Protein AF-A0A135I4X7-F1 (afdb_monomer_lite)

Radius of gyration: 20.82 Å; chains: 1; bounding box: 42×35×77 Å

Foldseek 3Di:
DPVVVVVCVVCVVVVVVVVVLVPPPQDDDLVPDDPVLLVLLVVQPPFFDDLVCLQVADQPDDFQFWKDKDFPPDPDDDQWIWTFHDDDGQKTFTFIAGPVRDTPDPGSQWMQGSLFIWGDDPNDTDGDQQRPCQSPAAWDWTDDPNDIWIKHWDDHNQWIWIWTADPPDRWTKIKTWIGTSNSHTAWIWIDTPNHTDTIIGMDGVVVPDD

Structure (mmCIF, N/CA/C/O backbone):
data_AF-A0A135I4X7-F1
#
_entry.id   AF-A0A135I4X7-F1
#
loop_
_atom_site.group_PDB
_atom_site.id
_atom_site.type_symbol
_atom_site.label_atom_id
_atom_site.label_alt_id
_atom_site.label_comp_id
_atom_site.label_asym_id
_atom_site.label_entity_id
_atom_site.label_seq_id
_atom_site.pdbx_PDB_ins_code
_atom_site.Cartn_x
_atom_site.Cartn_y
_atom_site.Cartn_z
_atom_site.occupancy
_atom_site.B_iso_or_equiv
_atom_site.auth_seq_id
_atom_site.auth_comp_id
_atom_site.auth_asym_id
_atom_site.auth_atom_id
_atom_site.pdbx_PDB_model_num
ATOM 1 N N . MET A 1 1 ? 0.364 1.632 54.505 1.00 51.16 1 MET A N 1
ATOM 2 C CA . MET A 1 1 ? -0.578 1.142 53.466 1.00 51.16 1 MET A CA 1
ATOM 3 C C . MET A 1 1 ? -1.840 2.011 53.340 1.00 51.16 1 MET A C 1
ATOM 5 O O . MET A 1 1 ? -2.602 1.823 52.406 1.00 51.16 1 MET A O 1
ATOM 9 N N . THR A 1 2 ? -2.054 2.974 54.243 1.00 62.69 2 THR A N 1
ATOM 10 C CA . THR A 1 2 ? -3.306 3.738 54.396 1.00 62.69 2 THR A CA 1
ATOM 11 C C . THR A 1 2 ? -3.343 5.047 53.594 1.00 62.69 2 THR A C 1
ATOM 13 O O . THR A 1 2 ? -4.404 5.455 53.138 1.00 62.69 2 THR A O 1
ATOM 16 N N . GLU A 1 3 ? -2.190 5.681 53.357 1.00 59.75 3 GLU A N 1
ATOM 17 C CA . GLU A 1 3 ? -2.112 6.974 52.653 1.00 59.75 3 GLU A CA 1
ATOM 18 C C . GLU A 1 3 ? -2.342 6.856 51.143 1.00 59.75 3 GLU A C 1
ATOM 20 O O . GLU A 1 3 ? -3.050 7.673 50.564 1.00 59.75 3 GLU A O 1
ATOM 25 N N . MET A 1 4 ? -1.818 5.807 50.500 1.00 55.00 4 MET A N 1
ATOM 26 C CA . MET A 1 4 ? -1.994 5.603 49.056 1.00 55.00 4 MET A CA 1
ATOM 27 C C . MET A 1 4 ? -3.468 5.367 48.693 1.00 55.00 4 MET A C 1
ATOM 29 O O . MET A 1 4 ? -3.952 5.888 47.692 1.00 55.00 4 MET A O 1
ATOM 33 N N . LEU A 1 5 ? -4.203 4.650 49.550 1.00 64.88 5 LEU A N 1
ATOM 34 C CA . LEU A 1 5 ? -5.636 4.416 49.372 1.00 64.88 5 LEU A CA 1
ATOM 35 C C . LEU A 1 5 ? -6.444 5.717 49.508 1.00 64.88 5 LEU A C 1
ATOM 37 O O . LEU A 1 5 ? -7.348 5.962 48.713 1.00 64.88 5 LEU A O 1
ATOM 41 N N . ALA A 1 6 ? -6.080 6.570 50.471 1.00 73.56 6 ALA A N 1
ATOM 42 C CA . ALA A 1 6 ? -6.716 7.869 50.681 1.00 73.56 6 ALA A CA 1
ATOM 43 C C . ALA A 1 6 ? -6.446 8.837 49.516 1.00 73.56 6 ALA A C 1
ATOM 45 O O . ALA A 1 6 ? -7.351 9.538 49.070 1.00 73.56 6 ALA A O 1
ATOM 46 N N . VAL A 1 7 ? -5.228 8.833 48.962 1.00 69.88 7 VAL A N 1
ATOM 47 C CA . VAL A 1 7 ? -4.882 9.624 47.769 1.00 69.88 7 VAL A CA 1
ATOM 48 C C . VAL A 1 7 ? -5.670 9.152 46.543 1.00 69.88 7 VAL A C 1
ATOM 50 O O . VAL A 1 7 ? -6.180 9.990 45.798 1.00 69.88 7 VAL A O 1
ATOM 53 N N . MET A 1 8 ? -5.823 7.838 46.349 1.00 64.06 8 MET A N 1
ATOM 54 C CA . MET A 1 8 ? -6.627 7.280 45.252 1.00 64.06 8 MET A CA 1
ATOM 55 C C . MET A 1 8 ? -8.117 7.604 45.400 1.00 64.06 8 MET A C 1
ATOM 57 O O . MET A 1 8 ? -8.763 7.957 44.419 1.00 64.06 8 MET A O 1
ATOM 61 N N . GLN A 1 9 ? -8.665 7.535 46.616 1.00 72.69 9 GLN A N 1
ATOM 62 C CA . GLN A 1 9 ? -10.065 7.880 46.879 1.00 72.69 9 GLN A CA 1
ATOM 63 C C . GLN A 1 9 ? -10.338 9.379 46.700 1.00 72.69 9 GLN A C 1
ATOM 65 O O . GLN A 1 9 ? -11.328 9.740 46.070 1.00 72.69 9 GLN A O 1
ATOM 70 N N . ASN A 1 10 ? -9.435 10.246 47.165 1.00 78.69 10 ASN A N 1
ATOM 71 C CA . ASN A 1 10 ? -9.580 11.703 47.051 1.00 78.69 10 ASN A CA 1
ATOM 72 C C . ASN A 1 10 ? -9.404 12.232 45.622 1.00 78.69 10 ASN A C 1
ATOM 74 O O . ASN A 1 10 ? -9.794 13.359 45.336 1.00 78.69 10 ASN A O 1
ATOM 78 N N . ASN A 1 11 ? -8.807 11.443 44.728 1.00 72.62 11 ASN A N 1
ATOM 79 C CA . ASN A 1 11 ? -8.651 11.792 43.315 1.00 72.62 11 ASN A CA 1
ATOM 80 C C . ASN A 1 11 ? -9.494 10.897 42.403 1.00 72.62 11 ASN A C 1
ATOM 82 O O . ASN A 1 11 ? -9.266 10.888 41.196 1.00 72.62 11 ASN A O 1
ATOM 86 N N . LYS A 1 12 ? -10.459 10.152 42.956 1.00 68.31 12 LYS A N 1
ATOM 87 C CA . LYS A 1 12 ? -11.260 9.185 42.205 1.00 68.31 12 LYS A CA 1
ATOM 88 C C . LYS A 1 12 ? -11.979 9.821 41.016 1.00 68.31 12 LYS A C 1
ATOM 90 O O . LYS A 1 12 ? -11.894 9.274 39.934 1.00 68.31 12 LYS A O 1
ATOM 95 N N . GLU A 1 13 ? -12.568 11.005 41.170 1.00 65.81 13 GLU A N 1
ATOM 96 C CA . GLU A 1 13 ? -13.217 11.714 40.053 1.00 65.81 13 GLU A CA 1
ATOM 97 C C . GLU A 1 13 ? -12.230 12.102 38.942 1.00 65.81 13 GLU A C 1
ATOM 99 O O . GLU A 1 13 ? -12.529 11.904 37.773 1.00 65.81 13 GLU A O 1
ATOM 104 N N . LYS A 1 14 ? -11.012 12.548 39.280 1.00 62.75 14 LYS A N 1
ATOM 105 C CA . LYS A 1 14 ? -9.956 12.835 38.286 1.00 62.75 14 LYS A CA 1
ATOM 106 C C . LYS A 1 14 ? -9.418 11.564 37.620 1.00 62.75 14 LYS A C 1
ATOM 108 O O . LYS A 1 14 ? -9.028 11.584 36.457 1.00 62.75 14 LYS A O 1
ATOM 113 N N . LEU A 1 15 ? -9.364 10.458 38.363 1.00 59.03 15 LEU A N 1
ATOM 114 C CA . LEU A 1 15 ? -8.988 9.142 37.842 1.00 59.03 15 LEU A CA 1
ATOM 115 C C . LEU A 1 15 ? -10.086 8.566 36.940 1.00 59.03 15 LEU A C 1
ATOM 117 O O . LEU A 1 15 ? -9.766 7.974 35.914 1.00 59.03 15 LEU A O 1
ATOM 121 N N . ASP A 1 16 ? -11.351 8.787 37.286 1.00 57.12 16 ASP A N 1
ATOM 122 C CA . ASP A 1 16 ? -12.519 8.390 36.504 1.00 57.12 16 ASP A CA 1
ATOM 123 C C . ASP A 1 16 ? -12.638 9.262 35.238 1.00 57.12 16 ASP A C 1
ATOM 125 O O . ASP A 1 16 ? -12.888 8.730 34.160 1.00 57.12 16 ASP A O 1
ATOM 129 N N . GLU A 1 17 ? -12.333 10.564 35.302 1.00 54.50 17 GLU A N 1
ATOM 130 C CA . GLU A 1 17 ? -12.166 11.434 34.124 1.00 54.50 17 GLU A CA 1
ATOM 131 C C . GLU A 1 17 ? -11.025 10.947 33.211 1.00 54.50 17 GLU A C 1
ATOM 133 O O . GLU A 1 17 ? -11.193 10.867 31.992 1.00 54.50 17 GLU A O 1
ATOM 138 N N . CYS A 1 18 ? -9.891 10.521 33.780 1.00 51.97 18 CYS A N 1
ATOM 139 C CA . CYS A 1 18 ? -8.821 9.854 33.028 1.00 51.97 18 CYS A CA 1
ATOM 140 C C . CYS A 1 18 ? -9.260 8.504 32.429 1.00 51.97 18 CYS A C 1
ATOM 142 O O . CYS A 1 18 ? -8.822 8.150 31.335 1.00 51.97 18 CYS A O 1
ATOM 144 N N . ALA A 1 19 ? -10.123 7.745 33.111 1.00 43.47 19 ALA A N 1
ATOM 145 C CA . ALA A 1 19 ? -10.643 6.467 32.625 1.00 43.47 19 ALA A CA 1
ATOM 146 C C . ALA A 1 19 ? -11.672 6.648 31.494 1.00 43.47 19 ALA A C 1
ATOM 148 O O . ALA A 1 19 ? -11.695 5.849 30.557 1.00 43.47 19 ALA A O 1
ATOM 149 N N . VAL A 1 20 ? -12.463 7.727 31.523 1.00 45.12 20 VAL A N 1
ATOM 150 C CA . VAL A 1 20 ? -13.374 8.130 30.435 1.00 45.12 20 VAL A CA 1
ATOM 151 C C . VAL A 1 20 ? -12.592 8.589 29.198 1.00 45.12 20 VAL A C 1
ATOM 153 O O . VAL A 1 20 ? -12.991 8.278 28.078 1.00 45.12 20 VAL A O 1
ATOM 156 N N . LEU A 1 21 ? -11.422 9.213 29.377 1.00 42.12 21 LEU A N 1
ATOM 157 C CA . LEU A 1 21 ? -10.461 9.464 28.291 1.00 42.12 21 LEU A CA 1
ATOM 158 C C . LEU A 1 21 ? -9.770 8.179 27.779 1.00 42.12 21 LEU A C 1
ATOM 160 O O . LEU A 1 21 ? -9.152 8.192 26.716 1.00 42.12 21 LEU A O 1
ATOM 164 N N . GLY A 1 22 ? -9.869 7.072 28.523 1.00 39.81 22 GLY A N 1
ATOM 165 C CA . GLY A 1 22 ? -9.220 5.790 28.241 1.00 39.81 22 GLY A CA 1
ATOM 166 C C . GLY A 1 22 ? -10.052 4.798 27.423 1.00 39.81 22 GLY A C 1
ATOM 167 O O . GLY A 1 22 ? -9.518 3.771 26.995 1.00 39.81 22 GLY A O 1
ATOM 168 N N . ALA A 1 23 ? -11.334 5.076 27.164 1.00 44.62 23 ALA A N 1
ATOM 169 C CA . ALA A 1 23 ? -12.126 4.271 26.240 1.00 44.62 23 ALA A CA 1
ATOM 170 C C . ALA A 1 23 ? -11.696 4.589 24.804 1.00 44.62 23 ALA A C 1
ATOM 172 O O . ALA A 1 23 ? -12.287 5.412 24.110 1.00 44.62 23 ALA A O 1
ATOM 173 N N . VAL A 1 24 ? -10.622 3.932 24.371 1.00 56.38 24 VAL A N 1
ATOM 174 C CA . VAL A 1 24 ? -10.176 3.910 22.981 1.00 56.38 24 VAL A CA 1
ATOM 175 C C . VAL A 1 24 ? -11.358 3.448 22.132 1.00 56.38 24 VAL A C 1
ATOM 177 O O . VAL A 1 24 ? -11.698 2.262 22.142 1.00 56.38 24 VAL A O 1
ATOM 180 N N . ASP A 1 25 ? -12.009 4.372 21.421 1.00 61.31 25 ASP A N 1
ATOM 181 C CA . ASP A 1 25 ? -13.068 4.005 20.490 1.00 61.31 25 ASP A CA 1
ATOM 182 C C . ASP A 1 25 ? -12.434 3.238 19.329 1.00 61.31 25 ASP A C 1
ATOM 184 O O . ASP A 1 25 ? -11.830 3.795 18.407 1.00 61.31 25 ASP A O 1
ATOM 188 N N . LEU A 1 26 ? -12.494 1.915 19.446 1.00 70.56 26 LEU A N 1
ATOM 189 C CA . LEU A 1 26 ? -12.005 0.992 18.441 1.00 70.56 26 LEU A CA 1
ATOM 190 C C . LEU A 1 26 ? -12.979 0.869 17.274 1.00 70.56 26 LEU A C 1
ATOM 192 O O . LEU A 1 26 ? -12.659 0.138 16.353 1.00 70.56 26 LEU A O 1
ATOM 196 N N . LYS A 1 27 ? -14.145 1.524 17.281 1.00 81.06 27 LYS A N 1
ATOM 197 C CA . LYS A 1 27 ? -15.160 1.317 16.246 1.00 81.06 27 LYS A CA 1
ATOM 198 C C . LYS A 1 27 ? -14.740 1.923 14.910 1.00 81.06 27 LYS A C 1
ATOM 200 O O . LYS A 1 27 ? -14.021 2.916 14.845 1.00 81.06 27 LYS A O 1
ATOM 205 N N . ILE A 1 28 ? -15.227 1.316 13.835 1.00 84.31 28 ILE A N 1
ATOM 206 C CA . ILE A 1 28 ? -15.234 1.904 12.500 1.00 84.31 28 ILE A CA 1
ATOM 207 C C . ILE A 1 28 ? -16.680 2.287 12.201 1.00 84.31 28 ILE A C 1
ATOM 209 O O . ILE A 1 28 ? -17.566 1.434 12.192 1.00 84.31 28 ILE A O 1
ATOM 213 N N . ASN A 1 29 ? -16.931 3.578 11.979 1.00 83.44 29 ASN A N 1
ATOM 214 C CA . ASN A 1 29 ? -18.224 4.023 11.479 1.00 83.44 29 ASN A CA 1
ATOM 215 C C . ASN A 1 29 ? -18.233 3.918 9.949 1.00 83.44 29 ASN A C 1
ATOM 217 O O . ASN A 1 29 ? -17.574 4.705 9.268 1.00 83.44 29 ASN A O 1
ATOM 221 N N . LYS A 1 30 ? -18.983 2.945 9.427 1.00 82.75 30 LYS A N 1
ATOM 222 C CA . LYS A 1 30 ? -19.104 2.667 7.987 1.00 82.75 30 LYS A CA 1
ATOM 223 C C . LYS A 1 30 ? -19.738 3.819 7.214 1.00 82.75 30 LYS A C 1
ATOM 225 O O . LYS A 1 30 ? -19.359 4.054 6.073 1.00 82.75 30 LYS A O 1
ATOM 230 N N . ASP A 1 31 ? -20.620 4.577 7.861 1.00 84.06 31 ASP A N 1
ATOM 231 C CA . ASP A 1 31 ? -21.308 5.715 7.247 1.00 84.06 31 ASP A CA 1
ATOM 232 C C . ASP A 1 31 ? -20.377 6.928 7.068 1.00 84.06 31 ASP A C 1
ATOM 234 O O . ASP A 1 31 ? -20.699 7.861 6.339 1.00 84.06 31 ASP A O 1
ATOM 238 N N . ASN A 1 32 ? -19.196 6.908 7.702 1.00 86.12 32 ASN A N 1
ATOM 239 C CA . ASN A 1 32 ? -18.214 7.994 7.662 1.00 86.12 32 ASN A CA 1
ATOM 240 C C . ASN A 1 32 ? -17.047 7.731 6.694 1.00 86.12 32 ASN A C 1
ATOM 242 O O . ASN A 1 32 ? -16.035 8.437 6.752 1.00 86.12 32 ASN A O 1
ATOM 246 N N . ILE A 1 33 ? -17.143 6.723 5.819 1.00 92.94 33 ILE A N 1
ATOM 247 C CA . ILE A 1 33 ? -16.124 6.518 4.783 1.00 92.94 33 ILE A CA 1
ATOM 248 C C . ILE A 1 33 ? -16.194 7.699 3.799 1.00 92.94 33 ILE A C 1
ATOM 250 O O . ILE A 1 33 ? -17.263 7.959 3.247 1.00 92.94 33 ILE A O 1
ATOM 254 N N . PRO A 1 34 ? -15.081 8.417 3.549 1.00 94.94 34 PRO A N 1
ATOM 255 C CA . PRO A 1 34 ? -15.094 9.576 2.663 1.00 94.94 34 PRO A CA 1
ATOM 256 C C . PRO A 1 34 ? -15.606 9.251 1.248 1.00 94.94 34 PRO A C 1
ATOM 258 O O . PRO A 1 34 ? -15.198 8.257 0.641 1.00 94.94 34 PRO A O 1
ATOM 261 N N . GLU A 1 35 ? -16.466 10.115 0.700 1.00 94.69 35 GLU A N 1
ATOM 262 C CA . GLU A 1 35 ? -17.123 9.913 -0.604 1.00 94.69 35 GLU A CA 1
ATOM 263 C C . GLU A 1 35 ? -16.138 9.736 -1.767 1.00 94.69 35 GLU A C 1
ATOM 265 O O . GLU A 1 35 ? -16.398 8.976 -2.704 1.00 94.69 35 GLU A O 1
ATOM 270 N N . ASP A 1 36 ? -14.984 10.405 -1.710 1.00 94.31 36 ASP A N 1
ATOM 271 C CA . ASP A 1 36 ? -13.913 10.263 -2.695 1.00 94.31 36 ASP A CA 1
ATOM 272 C C . ASP A 1 36 ? -13.338 8.841 -2.700 1.00 94.31 36 ASP A C 1
ATOM 274 O O . ASP A 1 36 ? -13.127 8.264 -3.767 1.00 94.31 36 ASP A O 1
ATOM 278 N N . VAL A 1 37 ? -13.167 8.229 -1.524 1.00 96.31 37 VAL A N 1
ATOM 279 C CA . VAL A 1 37 ? -12.694 6.842 -1.405 1.00 96.31 37 VAL A CA 1
ATOM 280 C C . VAL A 1 37 ? -13.728 5.878 -1.991 1.00 96.31 37 VAL A C 1
ATOM 282 O O . VAL A 1 37 ? -13.377 5.011 -2.795 1.00 96.31 37 VAL A O 1
ATOM 285 N N . LEU A 1 38 ? -15.006 6.048 -1.633 1.00 96.75 38 LEU A N 1
ATOM 286 C CA . LEU A 1 38 ? -16.101 5.221 -2.153 1.00 96.75 38 LEU A CA 1
ATOM 287 C C . LEU A 1 38 ? -16.233 5.350 -3.674 1.00 96.75 38 LEU A C 1
ATOM 289 O O . LEU A 1 38 ? -16.458 4.359 -4.368 1.00 96.75 38 LEU A O 1
ATOM 293 N N . SER A 1 39 ? -16.039 6.555 -4.210 1.00 96.88 39 SER A N 1
ATOM 294 C CA . SER A 1 39 ? -16.055 6.806 -5.653 1.00 96.88 39 SER A CA 1
ATOM 295 C C . SER A 1 39 ? -14.937 6.047 -6.370 1.00 96.88 39 SER A C 1
ATOM 297 O O . SER A 1 39 ? -15.194 5.405 -7.391 1.00 96.88 39 SER A O 1
ATOM 299 N N . ILE A 1 40 ? -13.720 6.039 -5.812 1.00 96.88 40 ILE A N 1
ATOM 300 C CA . ILE A 1 40 ? -12.596 5.259 -6.350 1.00 96.88 40 ILE A CA 1
ATOM 301 C C . ILE A 1 40 ? -12.873 3.753 -6.279 1.00 96.88 40 ILE A C 1
ATOM 303 O O . ILE A 1 40 ? -12.656 3.050 -7.269 1.00 96.88 40 ILE A O 1
ATOM 307 N N . ALA A 1 41 ? -13.384 3.248 -5.153 1.00 97.31 41 ALA A N 1
ATOM 308 C CA . ALA A 1 41 ? -13.730 1.833 -5.014 1.00 97.31 41 ALA A CA 1
ATOM 309 C C . ALA A 1 41 ? -14.811 1.419 -6.028 1.00 97.31 41 ALA A C 1
ATOM 311 O O . ALA A 1 41 ? -14.658 0.433 -6.751 1.00 97.31 41 ALA A O 1
ATOM 312 N N . LYS A 1 42 ? -15.865 2.229 -6.175 1.00 97.25 42 LYS A N 1
ATOM 313 C CA . LYS A 1 42 ? -16.943 2.002 -7.145 1.00 97.25 42 LYS A CA 1
ATOM 314 C C . LYS A 1 42 ? -16.437 2.004 -8.588 1.00 97.25 42 LYS A C 1
ATOM 316 O O . LYS A 1 42 ? -16.837 1.135 -9.361 1.00 97.25 42 LYS A O 1
ATOM 321 N N . ALA A 1 43 ? -15.543 2.928 -8.944 1.00 97.06 43 ALA A N 1
ATOM 322 C CA . ALA A 1 43 ? -14.939 2.996 -10.276 1.00 97.06 43 ALA A CA 1
ATOM 323 C C . ALA A 1 43 ? -14.084 1.759 -10.615 1.00 97.06 43 ALA A C 1
ATOM 325 O O . ALA A 1 43 ? -13.915 1.427 -11.785 1.00 97.06 43 ALA A O 1
ATOM 326 N N . ASN A 1 44 ? -13.585 1.050 -9.599 1.00 96.31 44 ASN A N 1
ATOM 327 C CA . ASN A 1 44 ? -12.759 -0.148 -9.745 1.00 96.31 44 ASN A CA 1
ATOM 328 C C . ASN A 1 44 ? -13.506 -1.447 -9.391 1.00 96.31 44 ASN A C 1
ATOM 330 O O . ASN A 1 44 ? -12.881 -2.499 -9.245 1.00 96.31 44 ASN A O 1
ATOM 334 N N . LYS A 1 45 ? -14.840 -1.410 -9.260 1.00 94.00 45 LYS A N 1
ATOM 335 C CA . LYS A 1 45 ? -15.653 -2.572 -8.870 1.00 94.00 45 LYS A CA 1
ATOM 336 C C . LYS A 1 45 ? -15.348 -3.796 -9.746 1.00 94.00 45 LYS A C 1
ATOM 338 O O . LYS A 1 45 ? -15.305 -3.710 -10.969 1.00 94.00 45 LYS A O 1
ATOM 343 N N . GLY A 1 46 ? -15.151 -4.948 -9.101 1.00 92.00 46 GLY A N 1
ATOM 344 C CA . GLY A 1 46 ? -14.783 -6.207 -9.764 1.00 92.00 46 GLY A CA 1
ATOM 345 C C . GLY A 1 46 ? -13.288 -6.358 -10.072 1.00 92.00 46 GLY A C 1
ATOM 346 O O . GLY A 1 46 ? -12.866 -7.441 -10.454 1.00 92.00 46 GLY A O 1
ATOM 347 N N . LYS A 1 47 ? -12.485 -5.308 -9.862 1.00 94.19 47 LYS A N 1
ATOM 348 C CA . LYS A 1 47 ? -11.020 -5.303 -10.006 1.00 94.19 47 LYS A CA 1
ATOM 349 C C . LYS A 1 47 ? -10.323 -4.935 -8.696 1.00 94.19 47 LYS A C 1
ATOM 351 O O . LYS A 1 47 ? -9.224 -4.388 -8.709 1.00 94.19 47 LYS A O 1
ATOM 356 N N . LEU A 1 48 ? -10.985 -5.178 -7.566 1.00 96.00 48 LEU A N 1
ATOM 357 C CA . LEU A 1 48 ? -10.467 -4.870 -6.236 1.00 96.00 48 LEU A CA 1
ATOM 358 C C . LEU A 1 48 ? -9.969 -6.128 -5.538 1.00 96.00 48 LEU A C 1
ATOM 360 O O . LEU A 1 48 ? -10.537 -7.215 -5.693 1.00 96.00 48 LEU A O 1
ATOM 364 N N . MET A 1 49 ? -8.936 -5.957 -4.722 1.00 94.62 49 MET A N 1
ATOM 365 C CA . MET A 1 49 ? -8.564 -6.958 -3.736 1.00 94.62 49 MET A CA 1
ATOM 366 C C . MET A 1 49 ? -9.555 -6.915 -2.573 1.00 94.62 49 MET A C 1
ATOM 368 O O . MET A 1 49 ? -9.814 -5.865 -1.980 1.00 94.62 49 MET A O 1
ATOM 372 N N . THR A 1 50 ? -10.087 -8.085 -2.257 1.00 95.31 50 THR A N 1
ATOM 373 C CA . THR A 1 50 ? -11.075 -8.355 -1.213 1.00 95.31 50 THR A CA 1
ATOM 374 C C . THR A 1 50 ? -10.468 -9.317 -0.191 1.00 95.31 50 THR A C 1
ATOM 376 O O . THR A 1 50 ? -9.468 -9.977 -0.500 1.00 95.31 50 THR A O 1
ATOM 379 N N . PRO A 1 51 ? -11.038 -9.437 1.018 1.00 95.00 51 PRO A N 1
ATOM 380 C CA . PRO A 1 51 ? -10.619 -10.462 1.971 1.00 95.00 51 PRO A CA 1
ATOM 381 C C . PRO A 1 51 ? -10.623 -11.875 1.375 1.00 95.00 51 PRO A C 1
ATOM 383 O O . PRO A 1 51 ? -9.737 -12.670 1.677 1.00 95.00 51 PRO A O 1
ATOM 386 N N . GLU A 1 52 ? -11.577 -12.171 0.493 1.00 93.50 52 GLU A N 1
ATOM 387 C CA . GLU A 1 52 ? -11.785 -13.500 -0.076 1.00 93.50 52 GLU A CA 1
ATOM 388 C C . GLU A 1 52 ? -10.773 -13.848 -1.173 1.00 93.50 52 GLU A C 1
ATOM 390 O O . GLU A 1 52 ? -10.372 -15.004 -1.287 1.00 93.50 52 GLU A O 1
ATOM 395 N N . ASN A 1 53 ? -10.353 -12.873 -1.989 1.00 91.94 53 ASN A N 1
ATOM 396 C CA . ASN A 1 53 ? -9.461 -13.132 -3.129 1.00 91.94 53 ASN A CA 1
ATOM 397 C C . ASN A 1 53 ? -7.976 -12.860 -2.846 1.00 91.94 53 ASN A C 1
ATOM 399 O O . ASN A 1 53 ? -7.129 -13.274 -3.636 1.00 91.94 53 ASN A O 1
ATOM 403 N N . ARG A 1 54 ? -7.643 -12.201 -1.729 1.00 90.25 54 ARG A N 1
ATOM 404 C CA . ARG A 1 54 ? -6.276 -11.759 -1.411 1.00 90.25 54 ARG A CA 1
ATOM 405 C C . ARG A 1 54 ? -5.246 -12.894 -1.423 1.00 90.25 54 ARG A C 1
ATOM 407 O O . ARG A 1 54 ? -4.152 -12.725 -1.950 1.00 90.25 54 ARG A O 1
ATOM 414 N N . LEU A 1 55 ? -5.584 -14.048 -0.849 1.00 88.38 55 LEU A N 1
ATOM 415 C CA . LEU A 1 55 ? -4.659 -15.189 -0.761 1.00 88.38 55 LEU A CA 1
ATOM 416 C C . LEU A 1 55 ? -4.476 -15.923 -2.097 1.00 88.38 55 LEU A C 1
ATOM 418 O O . LEU A 1 55 ? -3.589 -16.760 -2.223 1.00 88.38 55 LEU A O 1
ATOM 422 N N . SER A 1 56 ? -5.307 -15.611 -3.090 1.00 87.88 56 SER A N 1
ATOM 423 C CA . SER A 1 56 ? -5.261 -16.182 -4.439 1.00 87.88 56 SER A CA 1
ATOM 424 C C . SER A 1 56 ? -4.786 -15.166 -5.479 1.00 87.88 56 SER A C 1
ATOM 426 O O . SER A 1 56 ? -5.020 -15.351 -6.672 1.00 87.88 56 SER A O 1
ATOM 428 N N . LEU A 1 57 ? -4.155 -14.074 -5.035 1.00 85.19 57 LEU A N 1
ATOM 429 C CA . LEU A 1 57 ? -3.591 -13.068 -5.923 1.00 85.19 57 LEU A CA 1
ATOM 430 C C . LEU A 1 57 ? -2.498 -13.668 -6.801 1.00 85.19 57 LEU A C 1
ATOM 432 O O . LEU A 1 57 ? -1.571 -14.304 -6.307 1.00 85.19 57 LEU A O 1
ATOM 436 N N . VAL A 1 58 ? -2.592 -13.396 -8.099 1.00 82.94 58 VAL A N 1
ATOM 437 C CA . VAL A 1 58 ? -1.573 -13.769 -9.078 1.00 82.94 58 VAL A CA 1
ATOM 438 C C . VAL A 1 58 ? -1.042 -12.495 -9.732 1.00 82.94 58 VAL A C 1
ATOM 440 O O . VAL A 1 58 ? -1.842 -11.691 -10.225 1.00 82.94 58 VAL A O 1
ATOM 443 N N . PRO A 1 59 ? 0.286 -12.298 -9.767 1.00 85.56 59 PRO A N 1
ATOM 444 C CA . PRO A 1 59 ? 0.913 -11.208 -10.484 1.00 85.56 59 PRO A CA 1
ATOM 445 C C . PRO A 1 59 ? 0.487 -11.148 -11.961 1.00 85.56 59 PRO A C 1
ATOM 447 O O . PRO A 1 59 ? 0.816 -12.024 -12.757 1.00 85.56 59 PRO A O 1
ATOM 450 N N . ALA A 1 60 ? -0.248 -10.102 -12.336 1.00 88.69 60 ALA A N 1
ATOM 451 C CA . ALA A 1 60 ? -0.783 -9.889 -13.680 1.00 88.69 60 ALA A CA 1
ATOM 452 C C . ALA A 1 60 ? 0.106 -8.983 -14.548 1.00 88.69 60 ALA A C 1
ATOM 454 O O . ALA A 1 60 ? 0.089 -9.096 -15.774 1.00 88.69 60 ALA A O 1
ATOM 455 N N . HIS A 1 61 ? 0.887 -8.089 -13.933 1.00 94.00 61 HIS A N 1
ATOM 456 C CA . HIS A 1 61 ? 1.746 -7.161 -14.672 1.00 94.00 61 HIS A CA 1
ATOM 457 C C . HIS A 1 61 ? 3.010 -7.849 -15.205 1.00 94.00 61 HIS A C 1
ATOM 459 O O . HIS A 1 61 ? 3.550 -8.779 -14.596 1.00 94.00 61 HIS A O 1
ATOM 465 N N . GLY A 1 62 ? 3.471 -7.397 -16.373 1.00 94.75 62 GLY A N 1
ATOM 466 C CA . GLY A 1 62 ? 4.724 -7.845 -16.983 1.00 94.75 62 GLY A CA 1
ATOM 467 C C . GLY A 1 62 ? 5.932 -7.062 -16.469 1.00 94.75 62 GLY A C 1
ATOM 468 O O . GLY A 1 62 ? 5.796 -5.913 -16.047 1.00 94.75 62 GLY A O 1
ATOM 469 N N . ILE A 1 63 ? 7.116 -7.678 -16.544 1.00 97.19 63 ILE A N 1
ATOM 470 C CA . ILE A 1 63 ? 8.395 -7.011 -16.258 1.00 97.19 63 ILE A CA 1
ATOM 471 C C . ILE A 1 63 ? 8.484 -5.700 -17.050 1.00 97.19 63 ILE A C 1
ATOM 473 O O . ILE A 1 63 ? 8.135 -5.651 -18.229 1.00 97.19 63 ILE A O 1
ATOM 477 N N . GLY A 1 64 ? 8.920 -4.633 -16.383 1.00 96.31 64 GLY A N 1
ATOM 478 C CA . GLY A 1 64 ? 8.956 -3.274 -16.913 1.00 96.31 64 GLY A CA 1
ATOM 479 C C . GLY A 1 64 ? 7.716 -2.430 -16.604 1.00 96.31 64 GLY A C 1
ATOM 480 O O . GLY A 1 64 ? 7.762 -1.227 -16.852 1.00 96.31 64 GLY A O 1
ATOM 481 N N . TYR A 1 65 ? 6.643 -3.002 -16.037 1.00 97.19 65 TYR A N 1
ATOM 482 C CA . TYR A 1 65 ? 5.505 -2.220 -15.534 1.00 97.19 65 TYR A CA 1
ATOM 483 C C . TYR A 1 65 ? 5.977 -1.147 -14.547 1.00 97.19 65 TYR A C 1
ATOM 485 O O . TYR A 1 65 ? 6.764 -1.434 -13.642 1.00 97.19 65 TYR A O 1
ATOM 493 N N . LYS A 1 66 ? 5.485 0.085 -14.722 1.00 96.38 66 LYS A N 1
ATOM 494 C CA . LYS A 1 66 ? 5.883 1.240 -13.917 1.00 96.38 66 LYS A CA 1
ATOM 495 C C . LYS A 1 66 ? 4.696 1.826 -13.181 1.00 96.38 66 LYS A C 1
ATOM 497 O O . LYS A 1 66 ? 3.640 2.042 -13.770 1.00 96.38 66 LYS A O 1
ATOM 502 N N . PHE A 1 67 ? 4.898 2.159 -11.915 1.00 96.06 67 PHE A N 1
ATOM 503 C CA . PHE A 1 67 ? 3.953 2.990 -11.182 1.00 96.06 67 PHE A CA 1
ATOM 504 C C . PHE A 1 67 ? 4.652 3.811 -10.103 1.00 96.06 67 PHE A C 1
ATOM 506 O O . PHE A 1 67 ? 5.798 3.553 -9.736 1.00 96.06 67 PHE A O 1
ATOM 513 N N . GLN A 1 68 ? 3.942 4.792 -9.564 1.00 94.50 68 GLN A N 1
ATOM 514 C CA . GLN A 1 68 ? 4.302 5.425 -8.307 1.00 94.50 68 GLN A CA 1
ATOM 515 C C . GLN A 1 68 ? 3.055 5.642 -7.448 1.00 94.50 68 GLN A C 1
ATOM 517 O O . GLN A 1 68 ? 1.945 5.744 -7.962 1.00 94.50 68 GLN A O 1
ATOM 522 N N . PHE A 1 69 ? 3.229 5.678 -6.129 1.00 92.81 69 PHE A N 1
ATOM 523 C CA . PHE A 1 69 ? 2.183 5.982 -5.162 1.00 92.81 69 PHE A CA 1
ATOM 524 C C . PHE A 1 69 ? 2.462 7.335 -4.502 1.00 92.81 69 PHE A C 1
ATOM 526 O O . PHE A 1 69 ? 3.107 7.416 -3.452 1.00 92.81 69 PHE A O 1
ATOM 533 N N . ILE A 1 70 ? 2.019 8.399 -5.169 1.00 91.31 70 ILE A N 1
ATOM 534 C CA . ILE A 1 70 ? 2.316 9.790 -4.805 1.00 91.31 70 ILE A CA 1
ATOM 535 C C . ILE A 1 70 ? 1.187 10.425 -4.009 1.00 91.31 70 ILE A C 1
ATOM 537 O O . ILE A 1 70 ? 0.043 9.974 -4.084 1.00 91.31 70 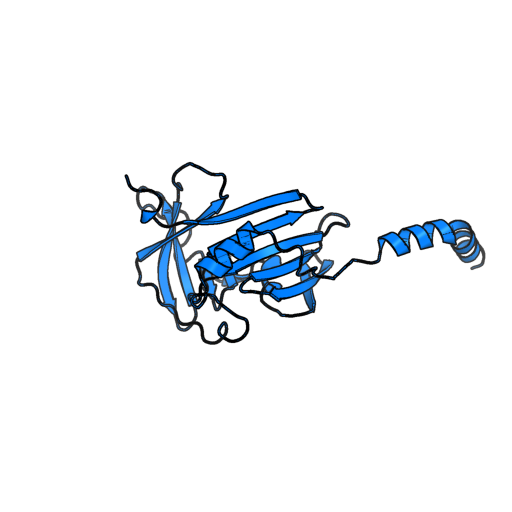ILE A O 1
ATOM 541 N N . ASP A 1 71 ? 1.503 11.500 -3.287 1.00 89.25 71 ASP A N 1
ATOM 542 C CA . ASP A 1 71 ? 0.489 12.366 -2.693 1.00 89.25 71 ASP A CA 1
ATOM 543 C C . ASP A 1 71 ? -0.334 13.060 -3.788 1.00 89.25 71 ASP A C 1
ATOM 545 O O . ASP A 1 71 ? 0.217 13.648 -4.711 1.00 89.25 71 ASP A O 1
ATOM 549 N N . LEU A 1 72 ? -1.665 12.995 -3.687 1.00 81.50 72 LEU A N 1
ATOM 550 C CA . LEU A 1 72 ? -2.606 13.453 -4.721 1.00 81.50 72 LEU A CA 1
ATOM 551 C C . LEU A 1 72 ? -2.480 14.955 -5.025 1.00 81.50 72 LEU A C 1
ATOM 553 O O . LEU A 1 72 ? -2.852 15.399 -6.106 1.00 81.50 72 LEU A O 1
ATOM 557 N N . TYR A 1 73 ? -1.977 15.733 -4.068 1.00 75.94 73 TYR A N 1
ATOM 558 C CA . TYR A 1 73 ? -1.773 17.175 -4.211 1.00 75.94 73 TYR A CA 1
ATOM 559 C C . TYR A 1 73 ? -0.443 17.536 -4.886 1.00 75.94 73 TYR A C 1
ATOM 561 O O . TYR A 1 73 ? -0.204 18.713 -5.148 1.00 75.94 73 TYR A O 1
ATOM 569 N N . LEU A 1 74 ? 0.421 16.553 -5.166 1.00 73.19 74 LEU A N 1
ATOM 570 C CA . LEU A 1 74 ? 1.614 16.762 -5.976 1.00 73.19 74 LEU A CA 1
ATOM 571 C C . LEU A 1 74 ? 1.197 16.807 -7.444 1.00 73.19 74 LEU A C 1
ATOM 573 O O . LEU A 1 74 ? 0.746 15.820 -8.021 1.00 73.19 74 LEU A O 1
ATOM 577 N N . THR A 1 75 ? 1.334 17.985 -8.039 1.00 67.06 75 THR A N 1
ATOM 578 C CA . THR A 1 75 ? 1.021 18.233 -9.451 1.00 67.06 75 THR A CA 1
ATOM 579 C C . THR A 1 75 ? 2.197 17.942 -10.378 1.00 67.06 75 THR A C 1
ATOM 581 O O . THR A 1 75 ? 2.025 17.913 -11.592 1.00 67.06 75 THR A O 1
ATOM 584 N N . GLU A 1 76 ? 3.393 17.763 -9.823 1.00 77.88 76 GLU A N 1
ATOM 585 C CA . GLU A 1 76 ? 4.613 17.525 -10.587 1.00 77.88 76 GLU A CA 1
ATOM 586 C C . GLU A 1 76 ? 4.737 16.048 -10.971 1.00 77.88 76 GLU A C 1
ATOM 588 O O . GLU A 1 76 ? 4.294 15.151 -10.244 1.00 77.88 76 GLU A O 1
ATOM 593 N N . LYS A 1 77 ? 5.338 15.803 -12.140 1.00 82.75 77 LYS A N 1
ATOM 594 C CA . LYS A 1 77 ? 5.688 14.453 -12.587 1.00 82.75 77 LYS A CA 1
ATOM 595 C C . LYS A 1 77 ? 6.614 13.826 -11.536 1.00 82.75 77 LYS A C 1
ATOM 597 O O . LYS A 1 77 ? 7.542 14.500 -11.095 1.00 82.75 77 LYS A O 1
ATOM 602 N N . PRO A 1 78 ? 6.404 12.561 -11.132 1.00 86.94 78 PRO A N 1
ATOM 603 C CA . PRO A 1 78 ? 7.296 11.913 -10.179 1.00 86.94 78 PRO A CA 1
ATOM 604 C C . PRO A 1 78 ? 8.743 11.895 -10.688 1.00 86.94 78 PRO A C 1
ATOM 606 O O . PRO A 1 78 ? 8.994 11.503 -11.827 1.00 86.94 78 PRO A O 1
ATOM 609 N N . ASP A 1 79 ? 9.699 12.234 -9.822 1.00 90.56 79 ASP A N 1
ATOM 610 C CA . ASP A 1 79 ? 11.135 12.133 -10.136 1.00 90.56 79 ASP A CA 1
ATOM 611 C C . ASP A 1 79 ? 11.627 10.682 -10.195 1.00 90.56 79 ASP A C 1
ATOM 613 O O . ASP A 1 79 ? 12.709 10.398 -10.706 1.00 90.56 79 ASP A O 1
ATOM 617 N N . THR A 1 80 ? 10.844 9.751 -9.639 1.00 94.19 80 THR A N 1
ATOM 618 C CA . THR A 1 80 ? 11.175 8.327 -9.600 1.00 94.19 80 THR A CA 1
ATOM 619 C C . THR A 1 80 ? 9.962 7.432 -9.815 1.00 94.19 80 THR A C 1
ATOM 621 O O . THR A 1 80 ? 8.846 7.728 -9.374 1.00 94.19 80 THR A O 1
ATOM 624 N N . TRP A 1 81 ? 10.222 6.269 -10.407 1.00 96.19 81 TRP A N 1
ATOM 625 C CA . TRP A 1 81 ? 9.243 5.226 -10.685 1.00 96.19 81 TRP A CA 1
ATOM 626 C C . TRP A 1 81 ? 9.634 3.914 -10.016 1.00 96.19 81 TRP A C 1
ATOM 628 O O . TRP A 1 81 ? 10.805 3.526 -10.012 1.00 96.19 81 TRP A O 1
ATOM 638 N N . LEU A 1 82 ? 8.633 3.207 -9.492 1.00 97.44 82 LEU A N 1
ATOM 639 C CA . LEU A 1 82 ? 8.757 1.792 -9.173 1.00 97.44 82 LEU A CA 1
ATOM 640 C C . LEU A 1 82 ? 8.626 1.008 -10.470 1.00 97.44 82 LEU A C 1
ATOM 642 O O . LEU A 1 82 ? 7.596 1.098 -11.135 1.00 97.44 82 LEU A O 1
ATOM 646 N N . VAL A 1 83 ? 9.659 0.250 -10.818 1.00 97.94 83 VAL A N 1
ATOM 647 C CA . VAL A 1 83 ? 9.712 -0.559 -12.037 1.00 97.94 83 VAL A CA 1
ATOM 648 C C . VAL A 1 83 ? 9.748 -2.028 -11.645 1.00 97.94 83 VAL A C 1
ATOM 650 O O . VAL A 1 83 ? 10.629 -2.439 -10.890 1.00 97.94 83 VAL A O 1
ATOM 653 N N . LEU A 1 84 ? 8.772 -2.794 -12.133 1.00 97.81 84 LEU A N 1
ATOM 654 C CA . LEU A 1 84 ? 8.664 -4.231 -11.901 1.00 97.81 84 LEU A CA 1
ATOM 655 C C . LEU A 1 84 ? 9.850 -4.934 -12.561 1.00 97.81 84 LEU A C 1
ATOM 657 O O . LEU A 1 84 ? 9.946 -4.926 -13.788 1.00 97.81 84 LEU A O 1
ATOM 661 N N . ASP A 1 85 ? 10.739 -5.517 -11.765 1.00 97.06 85 ASP A N 1
ATOM 662 C CA . ASP A 1 85 ? 11.948 -6.187 -12.256 1.00 97.06 85 ASP A CA 1
ATOM 663 C C . ASP A 1 85 ? 11.891 -7.711 -12.138 1.00 97.06 85 ASP A C 1
ATOM 665 O O . ASP A 1 85 ? 12.501 -8.392 -12.961 1.00 97.06 85 ASP A O 1
ATOM 669 N N . ASP A 1 86 ? 11.106 -8.237 -11.197 1.00 96.62 86 ASP A N 1
ATOM 670 C CA . ASP A 1 86 ? 10.921 -9.673 -11.008 1.00 96.62 86 ASP A CA 1
ATOM 671 C C . ASP A 1 86 ? 9.542 -10.016 -10.413 1.00 96.62 86 ASP A C 1
ATOM 673 O O . ASP A 1 86 ? 8.846 -9.166 -9.848 1.00 96.62 86 ASP A O 1
ATOM 677 N N . ARG A 1 87 ? 9.124 -11.277 -10.541 1.00 94.69 87 ARG A N 1
ATOM 678 C CA . ARG A 1 87 ? 7.888 -11.813 -9.957 1.00 94.69 87 ARG A CA 1
ATOM 679 C C . ARG A 1 87 ? 8.036 -13.292 -9.617 1.00 94.69 87 ARG A C 1
ATOM 681 O O . ARG A 1 87 ? 8.581 -14.064 -10.400 1.00 94.69 87 ARG A O 1
ATOM 688 N N . GLU A 1 88 ? 7.457 -13.695 -8.497 1.00 92.56 88 GLU A N 1
ATOM 689 C CA . GLU A 1 88 ? 7.526 -15.067 -7.990 1.00 92.56 88 GLU A CA 1
ATOM 690 C C . GLU A 1 88 ? 6.207 -15.407 -7.307 1.00 92.56 88 GLU A C 1
ATOM 692 O O . GLU A 1 88 ? 5.812 -14.703 -6.385 1.00 92.56 88 GLU A O 1
ATOM 697 N N . ASP A 1 89 ? 5.528 -16.465 -7.751 1.00 88.81 89 ASP A N 1
ATOM 698 C CA . ASP A 1 89 ? 4.249 -16.931 -7.201 1.00 88.81 89 ASP A CA 1
ATOM 699 C C . ASP A 1 89 ? 3.207 -15.815 -6.994 1.00 88.81 89 ASP A C 1
ATOM 701 O O . ASP A 1 89 ? 2.499 -15.456 -7.933 1.00 88.81 89 ASP A O 1
ATOM 705 N N . THR A 1 90 ? 3.104 -15.271 -5.777 1.00 89.25 90 THR A N 1
ATOM 706 C CA . THR A 1 90 ? 2.162 -14.217 -5.354 1.00 89.25 90 THR A CA 1
ATOM 707 C C . THR A 1 90 ? 2.804 -12.834 -5.214 1.00 89.25 90 THR A C 1
ATOM 709 O O . THR A 1 90 ? 2.118 -11.861 -4.887 1.00 89.25 90 THR A O 1
ATOM 712 N N . ALA A 1 91 ? 4.112 -12.739 -5.447 1.00 94.19 91 ALA A N 1
ATOM 713 C CA . ALA A 1 91 ? 4.931 -11.579 -5.161 1.00 94.19 91 ALA A CA 1
ATOM 714 C C . ALA A 1 91 ? 5.389 -10.839 -6.424 1.00 94.19 91 ALA A C 1
ATOM 716 O O . ALA A 1 91 ? 5.790 -11.433 -7.426 1.00 94.19 91 ALA A O 1
ATOM 717 N N . TYR A 1 92 ? 5.396 -9.514 -6.324 1.00 96.12 92 TYR A N 1
ATOM 718 C CA . TYR A 1 92 ? 6.084 -8.613 -7.240 1.00 96.12 92 TYR A CA 1
ATOM 719 C C . TYR A 1 92 ? 7.317 -8.019 -6.576 1.00 96.12 92 TYR A C 1
ATOM 721 O O . TYR A 1 92 ? 7.264 -7.652 -5.400 1.00 96.12 92 TYR A O 1
ATOM 729 N N . TYR A 1 93 ? 8.366 -7.801 -7.358 1.00 97.44 93 TYR A N 1
ATOM 730 C CA . TYR A 1 93 ? 9.590 -7.141 -6.928 1.00 97.44 93 TYR A CA 1
ATOM 731 C C . TYR A 1 93 ? 9.831 -5.881 -7.766 1.00 97.44 93 TYR A C 1
ATOM 733 O O . TYR A 1 93 ? 9.729 -5.893 -8.990 1.00 97.44 93 TYR A O 1
ATOM 741 N N . PHE A 1 94 ? 10.096 -4.761 -7.098 1.00 98.19 94 PHE A N 1
ATOM 742 C CA . PHE A 1 94 ? 10.237 -3.456 -7.733 1.00 98.19 94 PHE A CA 1
ATOM 743 C C . PHE A 1 94 ? 11.556 -2.787 -7.367 1.00 98.19 94 PHE A C 1
ATOM 745 O O . PHE A 1 94 ? 11.878 -2.609 -6.186 1.00 98.19 94 PHE A O 1
ATOM 752 N N . SER A 1 95 ? 12.250 -2.305 -8.391 1.00 98.19 95 SER A N 1
ATOM 753 C CA . SER A 1 95 ? 13.357 -1.357 -8.280 1.00 98.19 95 SER A CA 1
ATOM 754 C C . SER A 1 95 ? 12.866 0.080 -8.390 1.00 98.19 95 SER A C 1
ATOM 756 O O . SER A 1 95 ? 11.807 0.351 -8.953 1.00 98.19 95 SER A O 1
ATOM 758 N N . ILE A 1 96 ? 13.654 1.016 -7.863 1.00 97.50 96 ILE A N 1
ATOM 759 C CA . ILE A 1 96 ? 13.378 2.452 -7.963 1.00 97.50 96 ILE A CA 1
ATOM 760 C C . ILE A 1 96 ? 14.337 3.058 -8.980 1.00 97.50 96 ILE A C 1
ATOM 762 O O . ILE A 1 96 ? 15.547 3.031 -8.756 1.00 97.50 96 ILE A O 1
ATOM 766 N N . TYR A 1 97 ? 13.803 3.640 -10.048 1.00 96.94 97 TYR A N 1
ATOM 767 C CA . TYR A 1 97 ? 14.581 4.352 -11.063 1.00 96.94 97 TYR A CA 1
ATOM 768 C C . TYR A 1 97 ? 14.186 5.825 -11.101 1.00 96.94 97 TYR A C 1
ATOM 770 O O . TYR A 1 97 ? 13.011 6.134 -10.901 1.00 96.94 97 TYR A O 1
ATOM 778 N N . ASN A 1 98 ? 15.139 6.724 -11.355 1.00 95.44 98 ASN A N 1
ATOM 779 C CA . ASN A 1 98 ? 14.820 8.111 -11.707 1.00 95.44 98 ASN A CA 1
ATOM 780 C C . ASN A 1 98 ? 14.343 8.217 -13.167 1.00 95.44 98 ASN A C 1
ATOM 782 O O . ASN A 1 98 ? 14.276 7.219 -13.895 1.00 95.44 98 ASN A O 1
ATOM 786 N N . ASN A 1 99 ? 13.984 9.428 -13.588 1.00 91.12 99 ASN A N 1
ATOM 787 C CA . ASN A 1 99 ? 13.513 9.695 -14.947 1.00 91.12 99 ASN A CA 1
ATOM 788 C C . ASN A 1 99 ? 14.610 9.504 -16.015 1.00 91.12 99 ASN A C 1
ATOM 790 O O . ASN A 1 99 ? 14.286 9.227 -17.168 1.00 91.12 99 ASN A O 1
ATOM 794 N N . GLU A 1 100 ? 15.887 9.552 -15.631 1.00 92.88 100 GLU A N 1
ATOM 795 C CA . GLU A 1 100 ? 17.049 9.259 -16.479 1.00 92.88 100 GLU A CA 1
ATOM 796 C C . GLU A 1 100 ? 17.309 7.749 -16.655 1.00 92.88 100 GLU A C 1
ATOM 798 O O . GLU A 1 100 ? 18.137 7.350 -17.475 1.00 92.88 100 GLU A O 1
ATOM 803 N N . GLY A 1 101 ? 16.594 6.888 -15.919 1.00 92.25 101 GLY A N 1
ATOM 804 C CA . GLY A 1 101 ? 16.769 5.433 -15.965 1.00 92.25 101 GLY A CA 1
ATOM 805 C C . GLY A 1 101 ? 17.891 4.905 -15.065 1.00 92.25 101 GLY A C 1
ATOM 806 O O . GLY A 1 101 ? 18.304 3.754 -15.202 1.00 92.25 101 GLY A O 1
ATOM 807 N N . GLU A 1 102 ? 18.365 5.709 -14.119 1.00 95.88 102 GLU A N 1
ATOM 808 C CA . GLU A 1 102 ? 19.371 5.343 -13.128 1.00 95.88 102 GLU A CA 1
ATOM 809 C C . GLU A 1 102 ? 18.726 4.747 -11.874 1.00 95.88 102 GLU A C 1
ATOM 811 O O . GLU A 1 102 ? 17.762 5.276 -11.308 1.00 95.88 102 GLU A O 1
ATOM 816 N N . LEU A 1 103 ? 19.299 3.641 -11.408 1.00 96.50 103 LEU A N 1
ATOM 817 C CA . LEU A 1 103 ? 18.845 2.932 -10.221 1.00 96.50 103 LEU A CA 1
ATOM 818 C C . LEU A 1 103 ? 19.156 3.742 -8.944 1.00 96.50 103 LEU A C 1
ATOM 820 O O . LEU A 1 103 ? 20.308 4.065 -8.668 1.00 96.50 103 LEU A O 1
ATOM 824 N N . GLN A 1 104 ? 18.133 4.023 -8.133 1.00 96.06 104 GLN A N 1
ATOM 825 C CA . GLN A 1 104 ? 18.226 4.901 -6.952 1.00 96.06 104 GLN A CA 1
ATOM 826 C C . GLN A 1 104 ? 18.476 4.158 -5.628 1.00 96.06 104 GLN A C 1
ATOM 828 O O . GLN A 1 104 ? 18.847 4.763 -4.617 1.00 96.06 104 GLN A O 1
ATOM 833 N N . LYS A 1 105 ? 18.216 2.847 -5.591 1.00 93.62 105 LYS A N 1
ATOM 834 C CA . LYS A 1 105 ? 18.364 1.969 -4.414 1.00 93.62 105 LYS A CA 1
ATOM 835 C C . LYS A 1 105 ? 18.922 0.611 -4.837 1.00 93.62 105 LYS A C 1
ATOM 837 O O . LYS A 1 105 ? 19.257 0.413 -5.993 1.00 93.62 105 LYS A O 1
ATOM 842 N N . ALA A 1 106 ? 19.039 -0.334 -3.906 1.00 91.56 106 ALA A N 1
ATOM 843 C CA . ALA A 1 106 ? 19.321 -1.717 -4.280 1.00 91.56 106 ALA A CA 1
ATOM 844 C C . ALA A 1 106 ? 18.252 -2.243 -5.258 1.00 91.56 106 ALA A C 1
ATOM 846 O O . ALA A 1 106 ? 17.099 -1.812 -5.206 1.00 91.56 106 ALA A O 1
ATOM 847 N N . GLN A 1 107 ? 18.636 -3.172 -6.129 1.00 95.50 107 GLN A N 1
ATOM 848 C CA . GLN A 1 107 ? 17.691 -3.841 -7.019 1.00 95.50 107 GLN A CA 1
ATOM 849 C C . GLN A 1 107 ? 16.610 -4.576 -6.209 1.00 95.50 107 GLN A C 1
ATOM 851 O O . GLN A 1 107 ? 16.882 -5.042 -5.098 1.00 95.50 107 GLN A O 1
ATOM 856 N N . SER A 1 108 ? 15.390 -4.642 -6.748 1.00 96.75 108 SER A N 1
ATOM 857 C CA . SER A 1 108 ? 14.231 -5.280 -6.114 1.00 96.75 108 SER A CA 1
ATOM 858 C C . SER A 1 108 ? 13.974 -4.749 -4.696 1.00 96.75 108 SER A C 1
ATOM 860 O O . SER A 1 108 ? 13.610 -5.490 -3.783 1.00 96.75 108 SER A O 1
ATOM 862 N N . TYR A 1 109 ? 14.197 -3.448 -4.477 1.00 97.12 109 TYR A N 1
ATOM 863 C CA . TYR A 1 109 ? 14.125 -2.830 -3.152 1.00 97.12 109 TYR A CA 1
ATOM 864 C C . TYR A 1 109 ? 12.778 -3.038 -2.455 1.00 97.12 109 TYR A C 1
ATOM 866 O O . TYR A 1 109 ? 12.744 -3.236 -1.239 1.00 97.12 109 TYR A O 1
ATOM 874 N N . TYR A 1 110 ? 11.678 -2.994 -3.206 1.00 96.50 110 TYR A N 1
ATOM 875 C CA . TYR A 1 110 ? 10.348 -3.270 -2.678 1.00 96.50 110 TYR A CA 1
ATOM 876 C C . TYR A 1 110 ? 9.849 -4.627 -3.148 1.00 96.50 110 TYR A C 1
ATOM 878 O O . TYR A 1 110 ? 9.996 -4.976 -4.314 1.00 96.50 110 TYR A O 1
ATOM 886 N N . LYS A 1 111 ? 9.182 -5.345 -2.249 1.00 95.44 111 LYS A N 1
ATOM 887 C CA . LYS A 1 111 ? 8.402 -6.541 -2.565 1.00 95.44 111 LYS A CA 1
ATOM 888 C C . LYS A 1 111 ? 6.944 -6.271 -2.204 1.00 95.44 111 LYS A C 1
ATOM 890 O O . LYS A 1 111 ? 6.681 -5.739 -1.130 1.00 95.44 111 LYS A O 1
ATOM 895 N N . TYR A 1 112 ? 6.009 -6.620 -3.079 1.00 93.56 112 TYR A N 1
ATOM 896 C CA . TYR A 1 112 ? 4.581 -6.651 -2.765 1.00 93.56 112 TYR A CA 1
ATOM 897 C C . TYR A 1 112 ? 4.110 -8.091 -2.818 1.00 93.56 112 TYR A C 1
ATOM 899 O O . TYR A 1 112 ? 4.182 -8.700 -3.878 1.00 93.56 112 TYR A O 1
ATOM 907 N N . ASP A 1 113 ? 3.632 -8.620 -1.700 1.00 92.44 113 ASP A N 1
ATOM 908 C CA . ASP A 1 113 ? 3.191 -10.010 -1.588 1.00 92.44 113 ASP A CA 1
ATOM 909 C C . ASP A 1 113 ? 1.803 -10.047 -0.969 1.00 92.44 113 ASP A C 1
ATOM 911 O O . ASP A 1 113 ? 1.591 -9.527 0.129 1.00 92.44 113 ASP A O 1
ATOM 915 N N . GLN A 1 114 ? 0.835 -10.574 -1.719 1.00 89.81 114 GLN A N 1
ATOM 916 C CA . GLN A 1 114 ? -0.574 -10.593 -1.317 1.00 89.81 114 GLN A CA 1
ATOM 917 C C . GLN A 1 114 ? -1.070 -9.226 -0.794 1.00 89.81 114 GLN A C 1
ATOM 919 O O . GLN A 1 114 ? -1.764 -9.146 0.222 1.00 89.81 114 GLN A O 1
ATOM 924 N N . GLY A 1 115 ? -0.668 -8.124 -1.432 1.00 88.62 115 GLY A N 1
ATOM 925 C CA . GLY A 1 115 ? -1.052 -6.770 -1.015 1.00 88.62 115 GLY A CA 1
ATOM 926 C C . GLY A 1 115 ? -0.127 -6.080 -0.012 1.00 88.62 115 GLY A C 1
ATOM 927 O O . GLY A 1 115 ? -0.186 -4.856 0.111 1.00 88.62 115 GLY A O 1
ATOM 928 N N . VAL A 1 116 ? 0.717 -6.823 0.708 1.00 90.62 116 VAL A N 1
ATOM 929 C CA . VAL A 1 116 ? 1.587 -6.276 1.763 1.00 90.62 116 VAL A CA 1
ATOM 930 C C . VAL A 1 116 ? 2.876 -5.764 1.150 1.00 90.62 116 VAL A C 1
ATOM 932 O O . VAL A 1 116 ? 3.506 -6.466 0.356 1.00 90.62 116 VAL A O 1
ATOM 935 N N . LYS A 1 117 ? 3.281 -4.548 1.526 1.00 92.19 117 LYS A N 1
ATOM 936 C CA . LYS A 1 117 ? 4.529 -3.951 1.066 1.00 92.19 117 LYS A CA 1
ATOM 937 C C . LYS A 1 117 ? 5.665 -4.268 2.034 1.00 92.19 117 LYS A C 1
ATOM 939 O O . LYS A 1 117 ? 5.623 -3.961 3.224 1.00 92.19 117 LYS A O 1
ATOM 944 N N . TYR A 1 118 ? 6.743 -4.793 1.476 1.00 93.75 118 TYR A N 1
ATOM 945 C CA . TYR A 1 118 ? 8.002 -5.056 2.151 1.00 93.75 118 TYR A CA 1
ATOM 946 C C . TYR A 1 118 ? 9.103 -4.192 1.543 1.00 93.75 118 TYR A C 1
ATOM 948 O O . TYR A 1 118 ? 9.047 -3.830 0.366 1.00 93.75 118 TYR A O 1
ATOM 956 N N . TYR A 1 119 ? 10.140 -3.914 2.326 1.00 94.38 119 TYR A N 1
ATOM 957 C CA . TYR A 1 119 ? 11.358 -3.260 1.854 1.00 94.38 119 TYR A CA 1
ATOM 958 C C . TYR A 1 119 ? 12.593 -4.091 2.204 1.00 94.38 119 TYR A C 1
ATOM 960 O O . TYR A 1 119 ? 12.638 -4.771 3.233 1.00 94.38 119 TYR A O 1
ATOM 968 N N . LEU A 1 120 ? 13.606 -4.042 1.342 1.00 95.25 120 LEU A N 1
ATOM 969 C CA . LEU A 1 120 ? 14.861 -4.754 1.535 1.00 95.25 120 LEU A CA 1
ATOM 970 C C . LEU A 1 120 ? 15.748 -4.014 2.546 1.00 95.25 120 LEU A C 1
ATOM 972 O O . LEU A 1 120 ? 16.105 -2.848 2.355 1.00 95.25 120 LEU A O 1
ATOM 976 N N . LYS A 1 121 ? 16.142 -4.702 3.620 1.00 93.62 121 LYS A N 1
ATOM 977 C CA . LYS A 1 121 ? 17.086 -4.197 4.624 1.00 93.62 121 LYS A CA 1
ATOM 978 C C . LYS A 1 121 ? 17.960 -5.335 5.144 1.00 93.62 121 LYS A C 1
ATOM 980 O O . LYS A 1 121 ? 17.448 -6.355 5.598 1.00 93.62 121 LYS A O 1
ATOM 985 N N . ASP A 1 122 ? 19.277 -5.148 5.095 1.00 92.75 122 ASP A N 1
ATOM 986 C CA . ASP A 1 122 ? 20.274 -6.138 5.537 1.00 92.75 122 ASP A CA 1
ATOM 987 C C . ASP A 1 122 ? 20.102 -7.508 4.841 1.00 92.75 122 ASP A C 1
ATOM 989 O O . ASP A 1 122 ? 20.191 -8.563 5.469 1.00 92.75 122 ASP A O 1
ATOM 993 N N . GLY A 1 123 ? 19.775 -7.490 3.541 1.00 92.00 123 GLY A N 1
ATOM 994 C CA . GLY A 1 123 ? 19.556 -8.696 2.731 1.00 92.00 123 GLY A CA 1
ATOM 995 C C . GLY A 1 123 ? 18.245 -9.441 3.009 1.00 92.00 123 GLY A C 1
ATOM 996 O O . GLY A 1 123 ? 18.064 -10.544 2.505 1.00 92.00 123 GLY A O 1
ATOM 997 N N . LYS A 1 124 ? 17.333 -8.874 3.810 1.00 94.44 124 LYS A N 1
ATOM 998 C CA . LYS A 1 124 ? 16.028 -9.476 4.122 1.00 94.44 124 LYS A CA 1
ATOM 999 C C . LYS A 1 124 ? 14.892 -8.494 3.870 1.00 94.44 124 LYS A C 1
ATOM 1001 O O . LYS A 1 124 ? 15.011 -7.308 4.177 1.00 94.44 124 LYS A O 1
ATOM 1006 N N . TYR A 1 125 ? 13.778 -9.000 3.353 1.00 94.31 125 TYR A N 1
ATOM 1007 C CA . TYR A 1 125 ? 12.546 -8.226 3.249 1.00 94.31 125 TYR A CA 1
ATOM 1008 C C . TYR A 1 125 ? 11.906 -8.074 4.625 1.00 94.31 125 TYR A C 1
ATOM 1010 O O . TYR A 1 125 ? 11.732 -9.052 5.353 1.00 94.31 125 TYR A O 1
ATOM 1018 N N . LYS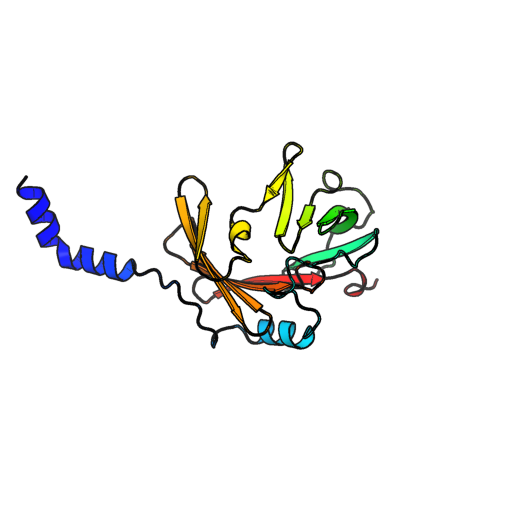 A 1 126 ? 11.584 -6.832 4.986 1.00 91.50 126 LYS A N 1
ATOM 1019 C CA . LYS A 1 126 ? 10.914 -6.477 6.238 1.00 91.50 126 LYS A CA 1
ATOM 1020 C C . LYS A 1 126 ? 9.598 -5.781 5.925 1.00 91.50 126 LYS A C 1
ATOM 1022 O O . LYS A 1 126 ? 9.543 -4.950 5.019 1.00 91.50 126 LYS A O 1
ATOM 1027 N N . GLU A 1 127 ? 8.561 -6.119 6.680 1.00 85.69 127 GLU A N 1
ATOM 1028 C CA . GLU A 1 127 ? 7.290 -5.393 6.652 1.00 85.69 127 GLU A CA 1
ATOM 1029 C C . GLU A 1 127 ? 7.463 -4.013 7.277 1.00 85.69 127 GLU A C 1
ATOM 1031 O O . GLU A 1 127 ? 8.283 -3.803 8.180 1.00 85.69 127 GLU A O 1
ATOM 1036 N N . TYR A 1 128 ? 6.648 -3.066 6.831 1.00 74.12 128 TYR A N 1
ATOM 1037 C CA . TYR A 1 128 ? 6.381 -1.884 7.635 1.00 74.12 128 TYR A CA 1
ATOM 1038 C C . TYR A 1 128 ? 5.505 -2.306 8.822 1.00 74.12 128 TYR A C 1
ATOM 1040 O O . TYR A 1 128 ? 4.437 -2.874 8.619 1.00 74.12 128 TYR A O 1
ATOM 1048 N N . LEU A 1 129 ? 5.940 -2.045 10.061 1.00 67.19 129 LEU A N 1
ATOM 1049 C CA . LEU A 1 129 ? 5.257 -2.518 11.281 1.00 67.19 129 LEU A CA 1
ATOM 1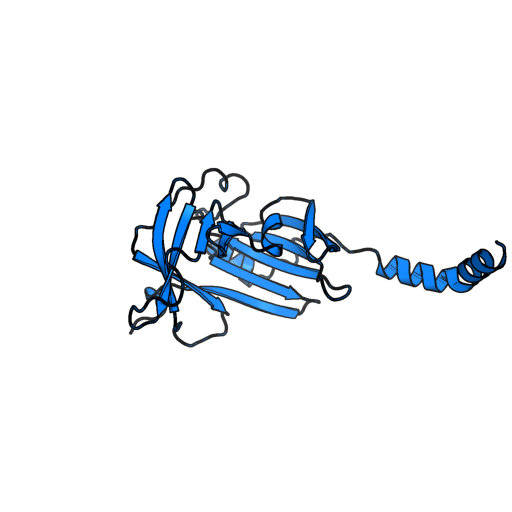050 C C . LEU A 1 129 ? 3.764 -2.163 11.302 1.00 67.19 129 LEU A C 1
ATOM 1052 O O . LEU A 1 129 ? 2.925 -3.010 11.609 1.00 67.19 129 LEU A O 1
ATOM 1056 N N . SER A 1 130 ? 3.421 -0.948 10.874 1.00 62.66 130 SER A N 1
ATOM 1057 C CA . SER A 1 130 ? 2.036 -0.485 10.773 1.00 62.66 130 SER A CA 1
ATOM 1058 C C . SER A 1 130 ? 1.198 -1.164 9.680 1.00 62.66 130 SER A C 1
ATOM 1060 O O . SER A 1 130 ? -0.016 -0.983 9.674 1.00 62.66 130 SER A O 1
ATOM 1062 N N . GLU A 1 131 ? 1.818 -1.894 8.747 1.00 69.62 131 GLU A N 1
ATOM 1063 C CA . GLU A 1 131 ? 1.132 -2.604 7.656 1.00 69.62 131 GLU A CA 1
ATOM 1064 C C . GLU A 1 131 ? 0.815 -4.072 7.974 1.00 69.62 131 GLU A C 1
ATOM 1066 O O . GLU A 1 131 ? -0.057 -4.665 7.337 1.00 69.62 131 GLU A O 1
ATOM 1071 N N . SER A 1 132 ? 1.436 -4.643 9.011 1.00 74.69 132 SER A N 1
ATOM 1072 C CA . SER A 1 132 ? 1.216 -6.040 9.431 1.00 74.69 132 SER A CA 1
ATOM 1073 C C . SER A 1 132 ? -0.257 -6.366 9.743 1.00 74.69 132 SER A C 1
ATOM 1075 O O . SER A 1 132 ? -0.719 -7.491 9.557 1.00 74.69 132 SER A O 1
ATOM 1077 N N . CYS A 1 133 ? -1.033 -5.361 10.166 1.00 86.38 133 CYS A N 1
ATOM 1078 C CA . CYS A 1 133 ? -2.459 -5.483 10.480 1.00 86.38 133 CYS A CA 1
ATOM 1079 C C . CYS A 1 133 ? -3.405 -4.983 9.373 1.00 86.38 133 CYS A C 1
ATOM 1081 O O . CYS A 1 133 ? -4.627 -5.063 9.542 1.00 86.38 133 CYS A O 1
ATOM 1083 N N . THR A 1 134 ? -2.889 -4.460 8.253 1.00 83.62 134 THR A N 1
ATOM 1084 C CA . THR A 1 134 ? -3.701 -3.782 7.221 1.00 83.62 134 THR A CA 1
ATOM 1085 C C . THR A 1 134 ? -4.779 -4.679 6.622 1.00 83.62 134 THR A C 1
ATOM 1087 O O . THR A 1 134 ? -5.837 -4.192 6.236 1.00 83.62 134 THR A O 1
ATOM 1090 N N . PHE A 1 135 ? -4.553 -5.990 6.593 1.00 90.44 135 PHE A N 1
ATOM 1091 C CA . PHE A 1 135 ? -5.457 -6.945 5.953 1.00 90.44 135 PHE A CA 1
ATOM 1092 C C . PHE A 1 135 ? -6.018 -8.009 6.906 1.00 90.44 135 PHE A C 1
ATOM 1094 O O . PHE A 1 135 ? -6.521 -9.043 6.462 1.00 90.44 135 PHE A O 1
ATOM 1101 N N . SER A 1 136 ? -5.935 -7.765 8.213 1.00 90.69 136 SER A N 1
ATOM 1102 C CA . SER A 1 136 ? -6.467 -8.650 9.252 1.00 90.69 136 SER A CA 1
ATOM 1103 C C . SER A 1 136 ? -7.833 -8.142 9.703 1.00 90.69 136 SER A C 1
ATOM 1105 O O . SER A 1 136 ? -7.899 -7.219 10.509 1.00 90.69 136 SER A O 1
ATOM 1107 N N . ILE A 1 137 ? -8.924 -8.715 9.181 1.00 92.56 137 ILE A N 1
ATOM 1108 C CA . ILE A 1 137 ? -10.288 -8.312 9.563 1.00 92.56 137 ILE A CA 1
ATOM 1109 C C . ILE A 1 137 ? -10.509 -8.534 11.064 1.00 92.56 137 ILE A C 1
ATOM 1111 O O . ILE A 1 137 ? -10.209 -9.597 11.606 1.00 92.56 137 ILE A O 1
ATOM 1115 N N . GLY A 1 138 ? -11.075 -7.531 11.731 1.00 91.50 138 GLY A N 1
ATOM 1116 C CA . GLY A 1 138 ? -11.239 -7.517 13.176 1.00 91.50 138 GLY A CA 1
ATOM 1117 C C . GLY A 1 138 ? -10.021 -6.931 13.885 1.00 91.50 138 GLY A C 1
ATOM 1118 O O . GLY A 1 138 ? -9.376 -6.007 13.389 1.00 91.50 138 GLY A O 1
ATOM 1119 N N . LYS A 1 139 ? -9.773 -7.396 15.113 1.00 91.38 139 LYS A N 1
ATOM 1120 C CA . LYS A 1 139 ? -8.701 -6.867 15.961 1.00 91.38 139 LYS A CA 1
ATOM 1121 C C . LYS A 1 139 ? -7.380 -7.547 15.626 1.00 91.38 139 LYS A C 1
ATOM 1123 O O . LYS A 1 139 ? -7.294 -8.770 15.648 1.00 91.38 139 LYS A O 1
ATOM 1128 N N . CYS A 1 140 ? -6.353 -6.741 15.409 1.00 89.38 140 CYS A N 1
ATOM 1129 C CA . CYS A 1 140 ? -4.980 -7.178 15.226 1.00 89.38 140 CYS A CA 1
ATOM 1130 C C . CYS A 1 140 ? -4.067 -6.383 16.160 1.00 89.38 140 CYS A C 1
ATOM 1132 O O . CYS A 1 140 ? -4.267 -5.184 16.369 1.00 89.38 140 CYS A O 1
ATOM 1134 N N . THR A 1 141 ? -3.084 -7.060 16.739 1.00 88.00 141 THR A N 1
ATOM 1135 C CA . THR A 1 141 ? -2.139 -6.470 17.684 1.00 88.00 141 THR A CA 1
ATOM 1136 C C . THR A 1 141 ? -0.765 -6.411 17.038 1.00 88.00 141 THR A C 1
ATOM 1138 O O . THR A 1 141 ? -0.321 -7.405 16.470 1.00 88.00 141 THR A O 1
ATOM 1141 N N . PHE A 1 142 ? -0.088 -5.274 17.161 1.00 84.56 142 PHE A N 1
ATOM 1142 C CA . PHE A 1 142 ? 1.298 -5.106 16.734 1.00 84.56 142 PHE A CA 1
ATOM 1143 C C . PHE A 1 142 ? 2.138 -4.547 17.882 1.00 84.56 142 PHE A C 1
ATOM 1145 O O . PHE A 1 142 ? 1.608 -3.947 18.821 1.00 84.56 142 PHE A O 1
ATOM 1152 N N . GLU A 1 143 ? 3.448 -4.749 17.803 1.00 81.38 143 GLU A N 1
ATOM 1153 C CA . GLU A 1 143 ? 4.412 -4.197 18.749 1.00 81.38 143 GLU A CA 1
ATOM 1154 C C . GLU A 1 143 ? 5.407 -3.310 18.001 1.00 81.38 143 GLU A C 1
ATOM 1156 O O . GLU A 1 143 ? 5.979 -3.717 16.991 1.00 81.38 143 GLU A O 1
ATOM 1161 N N . GLU A 1 144 ? 5.601 -2.091 18.495 1.00 76.94 144 GLU A N 1
ATOM 1162 C CA . GLU A 1 144 ? 6.573 -1.137 17.969 1.00 76.94 144 GLU A CA 1
ATOM 1163 C C . GLU A 1 144 ? 7.240 -0.422 19.145 1.00 76.94 144 GLU A C 1
ATOM 1165 O O . GLU A 1 144 ? 6.563 0.099 20.033 1.00 76.94 144 GLU A O 1
ATOM 1170 N N . ASP A 1 145 ? 8.573 -0.462 19.195 1.00 77.50 145 ASP A N 1
ATOM 1171 C CA . ASP A 1 145 ? 9.388 0.110 20.276 1.00 77.50 145 ASP A CA 1
ATOM 1172 C C . ASP A 1 145 ? 8.940 -0.309 21.694 1.00 77.50 145 ASP A C 1
ATOM 1174 O O . ASP A 1 145 ? 8.880 0.501 22.622 1.00 77.50 145 ASP A O 1
ATOM 1178 N N . GLY A 1 146 ? 8.583 -1.590 21.861 1.00 78.50 146 GLY A N 1
ATOM 1179 C CA . GLY A 1 146 ? 8.119 -2.162 23.132 1.00 78.50 146 GLY A CA 1
ATOM 1180 C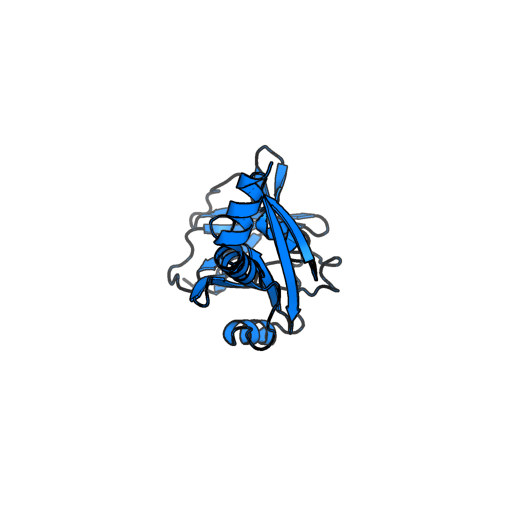 C . GLY A 1 146 ? 6.716 -1.713 23.554 1.00 78.50 146 GLY A C 1
ATOM 1181 O O . GLY A 1 146 ? 6.282 -2.006 24.670 1.00 78.50 146 GLY A O 1
ATOM 1182 N N . LYS A 1 147 ? 5.992 -0.992 22.689 1.00 78.56 147 LYS A N 1
ATOM 1183 C CA . LYS A 1 147 ? 4.596 -0.610 22.902 1.00 78.56 147 LYS A CA 1
ATOM 1184 C C . LYS A 1 147 ? 3.682 -1.477 22.056 1.00 78.56 147 LYS A C 1
ATOM 1186 O O . LYS A 1 147 ? 3.867 -1.618 20.851 1.00 78.56 147 LYS A O 1
ATOM 1191 N N . THR A 1 148 ? 2.640 -1.994 22.689 1.00 81.75 148 THR A N 1
ATOM 1192 C CA . THR A 1 148 ? 1.595 -2.761 22.017 1.00 81.75 148 THR A CA 1
ATOM 1193 C C . THR A 1 148 ? 0.490 -1.836 21.512 1.00 81.75 148 THR A C 1
ATOM 1195 O O . THR A 1 148 ? -0.100 -1.078 22.284 1.00 81.75 148 THR A O 1
ATOM 1198 N N . GLY A 1 149 ? 0.178 -1.917 20.221 1.00 82.62 149 GLY A N 1
ATOM 1199 C CA . GLY A 1 149 ? -0.941 -1.227 19.588 1.00 82.62 149 GLY A CA 1
ATOM 1200 C C . GLY A 1 149 ? -2.009 -2.210 19.112 1.00 82.62 149 GLY A C 1
ATOM 1201 O O . GLY A 1 149 ? -1.693 -3.307 18.660 1.00 82.62 149 GLY A O 1
ATOM 1202 N N . VAL A 1 150 ? -3.283 -1.811 19.187 1.00 87.31 150 VAL A N 1
ATOM 1203 C CA . VAL A 1 150 ? -4.412 -2.587 18.643 1.00 87.31 150 VAL A CA 1
ATOM 1204 C C . VAL A 1 150 ? -5.051 -1.838 17.480 1.00 87.31 150 VAL A C 1
ATOM 1206 O O . VAL A 1 150 ? -5.567 -0.726 17.647 1.00 87.31 150 VAL A O 1
ATOM 1209 N N . VAL A 1 151 ? -5.043 -2.480 16.316 1.00 89.19 151 VAL A N 1
ATOM 1210 C CA . VAL A 1 151 ? -5.716 -2.053 15.089 1.00 89.19 151 VAL A CA 1
ATOM 1211 C C . VAL A 1 151 ? -7.057 -2.775 14.988 1.00 89.19 151 VAL A C 1
ATOM 1213 O O . VAL A 1 151 ? -7.119 -3.983 15.206 1.00 89.19 151 VAL A O 1
ATOM 1216 N N . LEU A 1 152 ? -8.127 -2.048 14.658 1.00 91.56 152 LEU A N 1
ATOM 1217 C CA . LEU A 1 152 ? -9.346 -2.658 14.117 1.00 91.56 152 LEU A CA 1
ATOM 1218 C C . LEU A 1 152 ? -9.350 -2.426 12.610 1.00 91.56 152 LEU A C 1
ATOM 1220 O O . LEU A 1 152 ? -9.219 -1.275 12.197 1.00 91.56 152 LEU A O 1
ATOM 1224 N N . THR A 1 153 ? -9.535 -3.480 11.821 1.00 93.56 153 THR A N 1
ATOM 1225 C CA . THR A 1 153 ? -9.711 -3.375 10.369 1.00 93.56 153 THR A CA 1
ATOM 1226 C C . THR A 1 153 ? -11.050 -3.969 9.944 1.00 93.56 153 THR A C 1
ATOM 1228 O O . THR A 1 153 ? -11.434 -5.051 10.389 1.00 93.56 153 THR A O 1
ATOM 1231 N N . GLU A 1 154 ? -11.747 -3.287 9.043 1.00 95.25 154 GLU A N 1
ATOM 1232 C CA . GLU A 1 154 ? -12.952 -3.776 8.375 1.00 95.25 154 GLU A CA 1
ATOM 1233 C C . GLU A 1 154 ? -12.840 -3.592 6.858 1.00 95.25 154 GLU A C 1
ATOM 1235 O O . GLU A 1 154 ? -12.134 -2.706 6.377 1.00 95.25 154 GLU A O 1
ATOM 1240 N N . PHE A 1 155 ? -13.554 -4.427 6.101 1.00 95.56 155 PHE A N 1
ATOM 1241 C CA . PHE A 1 155 ? -13.710 -4.270 4.659 1.00 95.56 155 PHE A CA 1
ATOM 1242 C C . PHE A 1 155 ? -15.148 -3.857 4.349 1.00 95.56 155 PHE A C 1
ATOM 1244 O O . PHE A 1 155 ? -16.091 -4.566 4.703 1.00 95.56 155 PHE A O 1
ATOM 1251 N N . VAL A 1 156 ? -15.318 -2.691 3.728 1.00 95.50 156 VAL A N 1
ATOM 1252 C CA . VAL A 1 156 ? -16.629 -2.077 3.484 1.00 95.50 156 VAL A CA 1
ATOM 1253 C C . VAL A 1 156 ? -16.652 -1.533 2.064 1.00 95.50 156 VAL A C 1
ATOM 1255 O O . VAL A 1 156 ? -15.823 -0.701 1.711 1.00 95.50 156 VAL A O 1
ATOM 1258 N N . ASP A 1 157 ? -17.570 -2.034 1.238 1.00 94.75 157 ASP A N 1
ATOM 1259 C CA . ASP A 1 157 ? -17.818 -1.549 -0.128 1.00 94.75 157 ASP A CA 1
ATOM 1260 C C . ASP A 1 157 ? -16.563 -1.385 -1.011 1.00 94.75 157 ASP A C 1
ATOM 1262 O O . ASP A 1 157 ? -16.464 -0.469 -1.827 1.00 94.75 157 ASP A O 1
ATOM 1266 N N . GLY A 1 158 ? -15.593 -2.298 -0.882 1.00 95.75 158 GLY A N 1
ATOM 1267 C CA . GLY A 1 158 ? -14.347 -2.254 -1.656 1.00 95.75 158 GLY A CA 1
ATOM 1268 C C . GLY A 1 158 ? -13.192 -1.506 -0.982 1.00 95.75 158 GLY A C 1
ATOM 1269 O O . GLY A 1 158 ? -12.129 -1.360 -1.585 1.00 95.75 158 GLY A O 1
ATOM 1270 N N . VAL A 1 159 ? -13.382 -1.036 0.251 1.00 97.50 159 VAL A N 1
ATOM 1271 C CA . VAL A 1 159 ? -12.410 -0.240 1.005 1.00 97.50 159 VAL A CA 1
ATOM 1272 C C . VAL A 1 159 ? -11.920 -1.018 2.220 1.00 97.50 159 VAL A C 1
ATOM 1274 O O . VAL A 1 159 ? -12.716 -1.506 3.020 1.00 97.50 159 VAL A O 1
ATOM 1277 N N . TRP A 1 160 ? -10.601 -1.078 2.390 1.00 95.94 160 TRP A N 1
ATOM 1278 C CA . TRP A 1 160 ? -9.956 -1.517 3.623 1.00 95.94 160 TRP A CA 1
ATOM 1279 C C . TRP A 1 160 ? -9.881 -0.330 4.579 1.00 95.94 160 TRP A C 1
ATOM 1281 O O . TRP A 1 160 ? -9.180 0.648 4.313 1.00 95.94 160 TRP A O 1
ATOM 1291 N N . VAL A 1 161 ? -10.639 -0.396 5.669 1.00 95.06 161 VAL A N 1
ATOM 1292 C CA . VAL A 1 161 ? -10.711 0.658 6.679 1.00 95.06 161 VAL A CA 1
ATOM 1293 C C . VAL A 1 161 ? -9.992 0.175 7.922 1.00 95.06 161 VAL A C 1
ATOM 1295 O O . VAL A 1 161 ? -10.408 -0.821 8.506 1.00 95.06 161 VAL A O 1
ATOM 1298 N N . SER A 1 162 ? -8.950 0.880 8.356 1.00 93.06 162 SER A N 1
ATOM 1299 C CA . SER A 1 162 ? -8.241 0.552 9.596 1.00 93.06 162 SER A CA 1
ATOM 1300 C C . SER A 1 162 ? -8.244 1.726 10.558 1.00 93.06 162 SER A C 1
ATOM 1302 O O . SER A 1 162 ? -7.931 2.858 10.196 1.00 93.06 162 SER A O 1
ATOM 1304 N N . ASN A 1 163 ? -8.567 1.440 11.812 1.00 91.12 163 ASN A N 1
ATOM 1305 C CA . ASN A 1 163 ? -8.480 2.363 12.927 1.00 91.12 163 ASN A CA 1
ATOM 1306 C C . ASN A 1 163 ? -7.211 2.030 13.726 1.00 91.12 163 ASN A C 1
ATOM 1308 O O . ASN A 1 163 ? -7.173 1.027 14.443 1.00 91.12 163 ASN A O 1
ATOM 1312 N N . ILE A 1 164 ? -6.171 2.854 13.591 1.00 88.50 164 ILE A N 1
ATOM 1313 C CA . ILE A 1 164 ? -4.804 2.579 14.057 1.00 88.50 164 ILE A CA 1
ATOM 1314 C C . ILE A 1 164 ? -4.424 3.576 15.168 1.00 88.50 164 ILE A C 1
ATOM 1316 O O . ILE A 1 164 ? -4.596 4.782 14.978 1.00 88.50 164 ILE A O 1
ATOM 1320 N N . PRO A 1 165 ? -3.885 3.132 16.318 1.00 85.56 165 PRO A N 1
ATOM 1321 C CA . PRO A 1 165 ? -3.392 4.039 17.353 1.00 85.56 165 PRO A CA 1
ATOM 1322 C C . PRO A 1 165 ? -2.151 4.801 16.874 1.00 85.56 165 PRO A C 1
ATOM 1324 O O . PRO A 1 165 ? -1.314 4.259 16.152 1.00 85.56 165 PRO A O 1
ATOM 1327 N N . THR A 1 166 ? -1.996 6.052 17.303 1.00 77.62 166 THR A N 1
ATOM 1328 C CA . THR A 1 166 ? -0.714 6.752 17.170 1.00 77.62 166 THR A CA 1
ATOM 1329 C C . THR A 1 166 ? 0.235 6.323 18.278 1.00 77.62 166 THR A C 1
ATOM 1331 O O . THR A 1 166 ? -0.153 6.244 19.436 1.00 77.62 166 THR A O 1
ATOM 1334 N N . ILE A 1 167 ? 1.499 6.082 17.936 1.00 66.94 167 ILE A N 1
ATOM 1335 C CA . ILE A 1 167 ? 2.524 5.618 18.891 1.00 66.94 167 ILE A CA 1
ATOM 1336 C C . ILE A 1 167 ? 3.025 6.770 19.784 1.00 66.94 167 ILE A C 1
ATOM 1338 O O . ILE A 1 167 ? 3.527 6.555 20.895 1.00 66.94 167 ILE A O 1
ATOM 1342 N N . VAL A 1 168 ? 2.831 8.008 19.316 1.00 62.22 168 VAL A N 1
ATOM 1343 C CA . VAL A 1 168 ? 3.107 9.255 20.035 1.00 62.22 168 VAL A CA 1
ATOM 1344 C C . VAL A 1 168 ? 1.774 9.961 20.312 1.00 62.22 168 VAL A C 1
ATOM 1346 O O . VAL A 1 168 ? 1.176 10.532 19.406 1.00 62.22 168 VAL A O 1
ATOM 1349 N N . GLY A 1 169 ? 1.305 9.909 21.562 1.00 61.44 169 GLY A N 1
ATOM 1350 C CA . GLY A 1 169 ? 0.062 10.552 22.016 1.00 61.44 169 GLY A CA 1
ATOM 1351 C C . GLY A 1 169 ? -1.171 9.636 22.038 1.00 61.44 169 GLY A C 1
ATOM 1352 O O . GLY A 1 169 ? -1.126 8.495 21.591 1.00 61.44 169 GLY A O 1
ATOM 1353 N N . ALA A 1 170 ? -2.287 10.145 22.572 1.00 65.88 170 ALA A N 1
ATOM 1354 C CA . ALA A 1 170 ? -3.549 9.406 22.741 1.00 65.88 170 ALA A CA 1
ATOM 1355 C C . ALA A 1 170 ? -4.444 9.399 21.479 1.00 65.88 170 ALA A C 1
ATOM 1357 O O . ALA A 1 170 ? -5.657 9.211 21.562 1.00 65.88 170 ALA A O 1
ATOM 1358 N N . GLY A 1 171 ? -3.866 9.654 20.304 1.00 76.69 171 GLY A N 1
ATOM 1359 C CA . GLY A 1 171 ? -4.599 9.791 19.053 1.00 76.69 171 GLY A CA 1
ATOM 1360 C C . GLY A 1 171 ? -4.858 8.463 18.341 1.00 76.69 171 GLY A C 1
ATOM 1361 O O . GLY A 1 171 ? -4.201 7.443 18.567 1.00 76.69 171 GLY A O 1
ATOM 1362 N N . ARG A 1 172 ? -5.818 8.486 17.416 1.00 85.19 172 ARG A N 1
ATOM 1363 C CA . ARG A 1 172 ? -6.033 7.413 16.441 1.00 85.19 172 ARG A CA 1
ATOM 1364 C C . ARG A 1 172 ? -6.110 8.007 15.044 1.00 85.19 172 ARG A C 1
ATOM 1366 O O . ARG A 1 172 ? -6.633 9.107 14.856 1.00 85.19 172 ARG A O 1
ATOM 1373 N N . LYS A 1 173 ? -5.578 7.275 14.073 1.00 88.88 173 LYS A N 1
ATOM 1374 C CA . LYS A 1 173 ? -5.705 7.578 12.650 1.00 88.88 173 LYS A CA 1
ATOM 1375 C C . LYS A 1 173 ? -6.614 6.547 11.994 1.00 88.88 173 LYS A C 1
ATOM 1377 O O . LYS A 1 173 ? -6.506 5.356 12.279 1.00 88.88 173 LYS A O 1
ATOM 1382 N N . TYR A 1 174 ? -7.470 7.013 11.100 1.00 91.94 174 TYR A N 1
ATOM 1383 C CA . TYR A 1 174 ? -8.238 6.157 10.210 1.00 91.94 174 TYR A CA 1
ATOM 1384 C C . TYR A 1 174 ? -7.547 6.120 8.858 1.00 91.94 174 TYR A C 1
ATOM 1386 O O . TYR A 1 174 ? -7.273 7.169 8.274 1.00 91.94 174 TYR A O 1
ATOM 1394 N N . THR A 1 175 ? -7.257 4.926 8.366 1.00 93.50 175 THR A N 1
ATOM 1395 C CA . THR A 1 175 ? -6.730 4.713 7.021 1.00 93.50 175 THR A CA 1
ATOM 1396 C C . THR A 1 175 ? -7.813 4.082 6.166 1.00 93.50 175 THR A C 1
ATOM 1398 O O . THR A 1 175 ? -8.382 3.064 6.549 1.00 93.50 175 THR A O 1
ATOM 1401 N N . TYR A 1 176 ? -8.079 4.681 5.014 1.00 95.81 176 TYR A N 1
AT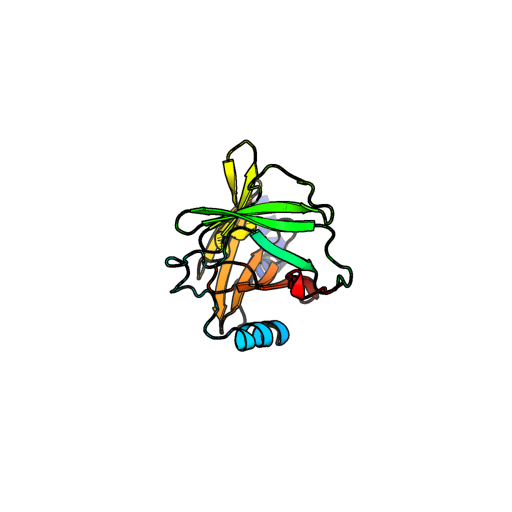OM 1402 C CA . TYR A 1 176 ? -9.010 4.186 4.013 1.00 95.81 176 TYR A CA 1
ATOM 1403 C C . TYR A 1 176 ? -8.206 3.839 2.766 1.00 95.81 176 TYR A C 1
ATOM 1405 O O . TYR A 1 176 ? -7.708 4.737 2.081 1.00 95.81 176 TYR A O 1
ATOM 1413 N N . SER A 1 177 ? -8.049 2.550 2.496 1.00 96.12 177 SER A N 1
ATOM 1414 C CA . SER A 1 177 ? -7.180 2.053 1.433 1.00 96.12 177 SER A CA 1
ATOM 1415 C C . SER A 1 177 ? -7.975 1.263 0.403 1.00 96.12 177 SER A C 1
ATOM 1417 O O . SER A 1 177 ? -8.814 0.429 0.742 1.00 96.12 177 SER A O 1
ATOM 1419 N N . VAL A 1 178 ? -7.677 1.494 -0.872 1.00 97.50 178 VAL A N 1
ATOM 1420 C CA . VAL A 1 178 ? -8.222 0.733 -1.999 1.00 97.50 178 VAL A CA 1
ATOM 1421 C C . VAL A 1 178 ? -7.059 0.067 -2.718 1.00 97.50 178 VAL A C 1
ATOM 1423 O O . VAL A 1 178 ? -6.089 0.734 -3.084 1.00 97.50 178 VAL A O 1
ATOM 1426 N N . TYR A 1 179 ? -7.171 -1.239 -2.933 1.00 96.25 179 TYR A N 1
ATOM 1427 C CA . TYR A 1 179 ? -6.161 -2.061 -3.596 1.00 96.25 179 TYR A CA 1
ATOM 1428 C C . TYR A 1 179 ? -6.767 -2.731 -4.820 1.00 96.25 179 TYR A C 1
ATOM 1430 O O . TYR A 1 179 ? -7.917 -3.179 -4.785 1.00 96.25 179 TYR A O 1
ATOM 1438 N N . GLY A 1 180 ? -5.990 -2.812 -5.894 1.00 95.38 180 GLY A N 1
ATOM 1439 C CA . GLY A 1 180 ? -6.391 -3.555 -7.078 1.00 95.38 180 GLY A CA 1
ATOM 1440 C C . GLY A 1 180 ? -6.371 -5.053 -6.814 1.00 95.38 180 GLY A C 1
ATOM 1441 O O . GLY A 1 180 ? -5.682 -5.530 -5.918 1.00 95.38 180 GLY A O 1
ATOM 1442 N N . SER A 1 181 ? -7.092 -5.819 -7.627 1.00 93.56 181 SER A N 1
ATOM 1443 C CA . SER A 1 181 ? -7.019 -7.286 -7.648 1.00 93.56 181 SER A CA 1
ATOM 1444 C C . SER A 1 181 ? -5.661 -7.809 -8.131 1.00 93.56 181 SER A C 1
ATOM 1446 O O . SER A 1 181 ? -5.489 -9.008 -8.285 1.00 93.56 181 SER A O 1
ATOM 1448 N N . ASP A 1 182 ? -4.721 -6.914 -8.429 1.00 92.62 182 ASP A N 1
ATOM 1449 C CA . ASP A 1 182 ? -3.306 -7.182 -8.644 1.00 92.62 182 ASP A CA 1
ATOM 1450 C C . ASP A 1 182 ? -2.497 -7.092 -7.338 1.00 92.62 182 ASP A C 1
ATOM 1452 O O . ASP A 1 182 ? -1.292 -7.283 -7.371 1.00 92.62 182 ASP A O 1
ATOM 1456 N N . GLY A 1 183 ? -3.116 -6.779 -6.195 1.00 92.38 183 GLY A N 1
ATOM 1457 C CA . GLY A 1 183 ? -2.423 -6.606 -4.917 1.00 92.38 183 GLY A CA 1
ATOM 1458 C C . GLY A 1 183 ? -1.619 -5.306 -4.813 1.00 92.38 183 GLY A C 1
ATOM 1459 O O . GLY A 1 183 ? -0.891 -5.117 -3.845 1.00 92.38 183 GLY A O 1
ATOM 1460 N N . LEU A 1 184 ? -1.729 -4.384 -5.769 1.00 94.75 184 LEU A N 1
ATOM 1461 C CA . LEU A 1 184 ? -1.035 -3.099 -5.704 1.00 94.75 184 LEU A CA 1
ATOM 1462 C C . LEU A 1 184 ? -1.979 -2.000 -5.183 1.00 94.75 184 LEU A C 1
ATOM 1464 O O . LEU A 1 184 ? -3.190 -2.042 -5.436 1.00 94.75 184 LEU A O 1
ATOM 1468 N N . PRO A 1 185 ? -1.463 -1.001 -4.443 1.00 95.12 185 PRO A N 1
ATOM 1469 C CA . PRO A 1 185 ? -2.291 0.082 -3.925 1.00 95.12 185 PRO A CA 1
ATOM 1470 C C . PRO A 1 185 ? -2.841 0.927 -5.077 1.00 95.12 185 PRO A C 1
ATOM 1472 O O . PRO A 1 185 ? -2.126 1.222 -6.028 1.00 95.12 185 PRO A O 1
ATOM 1475 N N . ILE A 1 186 ? -4.105 1.340 -4.986 1.00 96.56 186 ILE A N 1
ATOM 1476 C CA . ILE A 1 186 ? -4.749 2.276 -5.923 1.00 96.56 186 ILE A CA 1
ATOM 1477 C C . ILE A 1 186 ? -4.905 3.643 -5.266 1.00 96.56 186 ILE A C 1
ATOM 1479 O O . ILE A 1 186 ? -4.616 4.668 -5.885 1.00 96.56 186 ILE A O 1
ATOM 1483 N N . TYR A 1 187 ? -5.363 3.660 -4.015 1.00 97.12 187 TYR A N 1
ATOM 1484 C CA . TYR A 1 187 ? -5.668 4.881 -3.277 1.00 97.12 187 TYR A CA 1
ATOM 1485 C C . TYR A 1 187 ? -5.490 4.673 -1.777 1.00 97.12 187 TYR A C 1
ATOM 1487 O O . TYR A 1 187 ? -5.745 3.585 -1.263 1.00 97.12 187 TYR A O 1
ATOM 1495 N N . LEU A 1 188 ? -5.078 5.724 -1.080 1.00 95.62 188 LEU A N 1
ATOM 1496 C CA . LEU A 1 188 ? -4.956 5.768 0.370 1.00 95.62 188 LEU A CA 1
ATOM 1497 C C . LEU A 1 188 ? -5.383 7.146 0.849 1.00 95.62 188 LEU A C 1
ATOM 1499 O O . LEU A 1 188 ? -4.874 8.156 0.374 1.00 95.62 188 LEU A O 1
ATOM 1503 N N . LYS A 1 189 ? -6.242 7.186 1.860 1.00 95.56 189 LYS A N 1
ATOM 1504 C CA . LYS A 1 189 ? -6.558 8.402 2.603 1.00 95.56 189 LYS A CA 1
ATOM 1505 C C . LYS A 1 189 ? -6.351 8.154 4.084 1.00 95.56 189 LYS A C 1
ATOM 1507 O O . LYS A 1 189 ? -6.902 7.207 4.635 1.00 95.56 189 LYS A O 1
ATOM 1512 N N . ILE A 1 190 ? -5.554 8.999 4.727 1.00 92.81 190 ILE A N 1
ATOM 1513 C CA . ILE A 1 190 ? -5.307 8.954 6.166 1.00 92.81 190 ILE A CA 1
ATOM 1514 C C . ILE A 1 190 ? -5.965 10.171 6.799 1.00 92.81 190 ILE A C 1
ATOM 1516 O O . ILE A 1 190 ? -5.637 11.310 6.464 1.00 92.81 190 ILE A O 1
ATOM 1520 N N . MET A 1 191 ? -6.868 9.912 7.737 1.00 91.44 191 MET A N 1
ATOM 1521 C CA . MET A 1 191 ? -7.506 10.918 8.573 1.00 91.44 191 MET A CA 1
ATOM 1522 C C . MET A 1 191 ? -6.937 10.826 9.987 1.00 91.44 191 MET A C 1
ATOM 1524 O O . MET A 1 191 ? -6.927 9.747 10.579 1.00 91.44 191 MET A O 1
ATOM 1528 N N . TYR A 1 192 ? -6.503 11.944 10.555 1.00 88.31 192 TYR A N 1
ATOM 1529 C CA . TYR A 1 192 ? -6.058 12.036 11.943 1.00 88.31 192 TYR A CA 1
ATOM 1530 C C . TYR A 1 192 ? -6.852 13.130 12.650 1.00 88.31 192 TYR A C 1
ATOM 1532 O O . TYR A 1 192 ? -6.937 14.246 12.147 1.00 88.31 192 TYR A O 1
ATOM 1540 N N . MET A 1 193 ? -7.485 12.801 13.781 1.00 81.94 193 MET A N 1
ATOM 1541 C CA . MET A 1 193 ? -8.341 13.738 14.533 1.00 81.94 193 MET A CA 1
ATOM 1542 C C . MET A 1 193 ? -9.395 14.457 13.658 1.00 81.94 193 MET A C 1
ATOM 1544 O O . MET A 1 193 ? -9.659 15.643 13.826 1.00 81.94 193 MET A O 1
ATOM 1548 N N . GLY A 1 194 ? -9.981 13.744 12.689 1.00 81.25 194 GLY A N 1
ATOM 1549 C CA . GLY A 1 194 ? -10.988 14.291 11.768 1.00 81.25 194 GLY A CA 1
ATOM 1550 C C . GLY A 1 194 ? -10.435 15.154 10.627 1.00 81.25 194 GLY A C 1
ATOM 1551 O O . GLY A 1 194 ? -11.207 15.601 9.7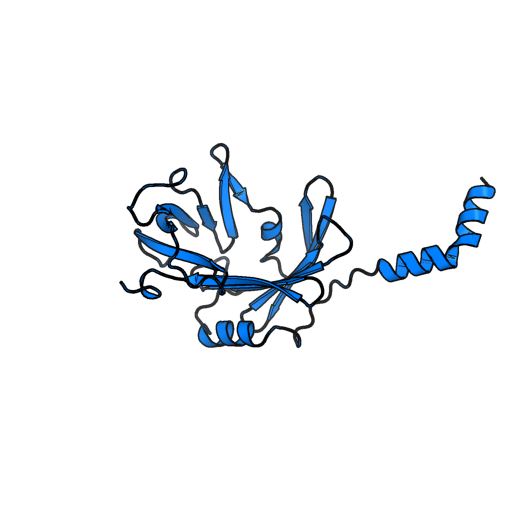85 1.00 81.25 194 GLY A O 1
ATOM 1552 N N . GLN A 1 195 ? -9.118 15.351 10.549 1.00 86.50 195 GLN A N 1
ATOM 1553 C CA . GLN A 1 195 ? -8.461 16.117 9.491 1.00 86.50 195 GLN A CA 1
ATOM 1554 C C . GLN A 1 195 ? -7.759 15.201 8.490 1.00 86.50 195 GLN A C 1
ATOM 1556 O O . GLN A 1 195 ? -7.249 14.139 8.852 1.00 86.50 195 GLN A O 1
ATOM 1561 N N . ILE A 1 196 ? -7.711 15.630 7.227 1.00 89.62 196 ILE A N 1
ATOM 1562 C CA . ILE A 1 196 ? -6.936 14.950 6.188 1.00 89.62 196 ILE A CA 1
ATOM 1563 C C . ILE A 1 196 ? -5.454 15.131 6.510 1.00 89.62 196 ILE A C 1
ATOM 1565 O O . ILE A 1 196 ? -4.954 16.251 6.543 1.00 89.62 196 ILE A O 1
ATOM 1569 N N . HIS A 1 197 ? -4.757 14.021 6.734 1.00 88.75 197 HIS A N 1
ATOM 1570 C CA . HIS A 1 197 ? -3.315 14.015 6.954 1.00 88.75 197 HIS A CA 1
ATOM 1571 C C . HIS A 1 197 ? -2.550 13.648 5.681 1.00 88.75 197 HIS A C 1
ATOM 1573 O O . HIS A 1 197 ? -1.504 14.216 5.384 1.00 88.75 197 HIS A O 1
ATOM 1579 N N . THR A 1 198 ? -3.065 12.682 4.921 1.00 91.44 198 THR A N 1
ATOM 1580 C CA . THR A 1 198 ? -2.396 12.160 3.726 1.00 91.44 198 THR A CA 1
ATOM 1581 C C . THR A 1 198 ? -3.436 11.670 2.736 1.00 91.44 198 THR A C 1
ATOM 1583 O O . THR A 1 198 ? -4.404 11.018 3.130 1.00 91.44 198 THR A O 1
ATOM 1586 N N . VAL A 1 199 ? -3.216 11.940 1.453 1.00 94.75 199 VAL A N 1
ATOM 1587 C CA . VAL A 1 199 ? -3.994 11.358 0.359 1.00 94.75 199 VAL A CA 1
ATOM 1588 C C . VAL A 1 199 ? -3.013 10.923 -0.706 1.00 94.75 199 VAL A C 1
ATOM 1590 O O . VAL A 1 199 ? -2.332 11.775 -1.260 1.00 94.75 199 VAL A O 1
ATOM 1593 N N . LYS A 1 200 ? -2.951 9.626 -1.005 1.00 95.12 200 LYS A N 1
ATOM 1594 C CA . LYS A 1 200 ? -2.078 9.070 -2.036 1.00 95.12 200 LYS A CA 1
ATOM 1595 C C . LYS A 1 200 ? -2.863 8.321 -3.090 1.00 95.12 200 LYS A C 1
ATOM 1597 O O . LYS A 1 200 ? -3.875 7.688 -2.789 1.00 95.12 200 LYS A O 1
ATOM 1602 N N . LYS A 1 201 ? -2.368 8.364 -4.321 1.00 95.38 201 LYS A N 1
ATOM 1603 C CA . LYS A 1 201 ? -2.947 7.661 -5.462 1.00 95.38 201 LYS A CA 1
ATOM 1604 C C . LYS A 1 201 ? -1.844 6.998 -6.277 1.00 95.38 201 LYS A C 1
ATOM 1606 O O . LYS A 1 201 ? -0.741 7.528 -6.407 1.00 95.38 201 LYS A O 1
ATOM 1611 N N . ARG A 1 202 ? -2.160 5.830 -6.833 1.00 95.12 202 ARG A N 1
ATOM 1612 C CA . ARG A 1 202 ? -1.322 5.190 -7.841 1.00 95.12 202 ARG A CA 1
ATOM 1613 C C . ARG A 1 202 ? -1.419 5.954 -9.148 1.00 95.12 202 ARG A C 1
ATOM 1615 O O . ARG A 1 202 ? -2.518 6.169 -9.658 1.00 95.12 202 ARG A O 1
ATOM 1622 N N . VAL A 1 203 ? -0.259 6.299 -9.673 1.00 94.12 203 VAL A N 1
ATOM 1623 C CA . VAL A 1 203 ? -0.078 6.886 -10.992 1.00 94.12 203 VAL A CA 1
ATOM 1624 C C . VAL A 1 203 ? 0.866 6.022 -11.808 1.00 94.12 203 VAL A C 1
ATOM 1626 O O . VAL A 1 203 ? 1.685 5.274 -11.268 1.00 94.12 203 VAL A O 1
ATOM 1629 N N . THR A 1 204 ? 0.732 6.137 -13.112 1.00 94.19 204 THR A N 1
ATOM 1630 C CA . THR A 1 204 ? 1.494 5.444 -14.143 1.00 94.19 204 THR A CA 1
ATOM 1631 C C . THR A 1 204 ? 2.076 6.481 -15.107 1.00 94.19 204 THR A C 1
ATOM 1633 O O . THR A 1 204 ? 1.630 7.632 -15.090 1.00 94.19 204 THR A O 1
ATOM 1636 N N . PRO A 1 205 ? 3.091 6.143 -15.921 1.00 91.69 205 PRO A N 1
ATOM 1637 C CA . PRO A 1 205 ? 3.642 7.085 -16.895 1.00 91.69 205 PRO A CA 1
ATOM 1638 C C . PRO A 1 205 ? 2.585 7.690 -17.831 1.00 91.69 205 PRO A C 1
ATOM 1640 O O . PRO A 1 205 ? 2.693 8.851 -18.205 1.00 91.69 205 PRO A O 1
ATOM 1643 N N . GLU A 1 206 ? 1.533 6.940 -18.158 1.00 91.06 206 GLU A N 1
ATOM 1644 C CA . GLU A 1 206 ? 0.428 7.382 -19.012 1.00 91.06 206 GLU A CA 1
ATOM 1645 C C . GLU A 1 206 ? -0.407 8.515 -18.395 1.00 91.06 206 GLU A C 1
ATOM 1647 O O . GLU A 1 206 ? -1.066 9.254 -19.126 1.00 91.06 206 GLU A O 1
ATOM 1652 N N . ASP A 1 207 ? -0.371 8.683 -17.069 1.00 88.62 207 ASP A N 1
ATOM 1653 C CA . ASP A 1 207 ? -1.025 9.801 -16.378 1.00 88.62 207 ASP A CA 1
ATOM 1654 C C . ASP A 1 207 ? -0.252 11.129 -16.548 1.00 88.62 207 ASP A C 1
ATOM 1656 O O . ASP A 1 207 ? -0.788 12.194 -16.242 1.00 88.62 207 ASP A O 1
ATOM 1660 N N . TYR A 1 208 ? 0.991 11.073 -17.047 1.00 84.06 208 TYR A N 1
ATOM 1661 C CA . TYR A 1 208 ? 1.880 12.218 -17.279 1.00 84.06 208 TYR A CA 1
ATOM 1662 C C . TYR A 1 208 ? 2.500 12.151 -18.686 1.00 84.06 208 TYR A C 1
ATOM 1664 O O . TYR A 1 208 ? 3.714 11.943 -18.805 1.00 84.06 208 TYR A O 1
ATOM 1672 N N . PRO A 1 209 ? 1.687 12.291 -19.752 1.00 73.56 209 PRO A N 1
ATOM 1673 C CA . PRO A 1 209 ? 2.200 12.314 -21.116 1.00 73.56 209 PRO A CA 1
ATOM 1674 C C . PRO A 1 209 ? 3.116 13.530 -21.319 1.00 73.56 209 PRO A C 1
ATOM 1676 O O . PRO A 1 209 ? 2.816 14.617 -20.821 1.00 73.56 209 PRO A O 1
ATOM 1679 N N . ASP A 1 210 ? 4.231 13.311 -22.020 1.00 65.69 210 ASP A N 1
ATOM 1680 C CA . ASP A 1 210 ? 5.201 14.351 -22.395 1.00 65.69 210 ASP A CA 1
ATOM 1681 C C . ASP A 1 210 ? 4.635 15.352 -23.421 1.00 65.69 210 ASP A C 1
ATOM 1683 O O . ASP A 1 210 ? 3.801 14.945 -24.269 1.00 65.69 210 ASP A O 1
#

pLDDT: mean 86.16, std 13.06, range [39.81, 98.19]

Sequence (210 aa):
MTEMLAVMQNNKEKLDECAVLGAVDLKINKDNIPEDVLSIAKANKGKLMTPENRLSLVPAHGIGYKFQFIDLYLTEKPDTWLVLDDREDTAYYFSIYNNEGELQKAQSYYKYDQGVKYYLKDGKYKEYLSESCTFSIGKCTFEEDGKTGVVLTEFVDGVWVSNIPTIVGAGRKYTYSVYGSDGLPIYLKIMYMGQIHTVKKRVTPEDYPD

Organism: NCBI:txid294935

Secondary structure (DSSP, 8-state):
-HHHHHHHHHTHHHHHHHHHTT-------GGGS-HHHHHHHHHTTTSB--TTTGGG----SPTT-EEEEEETT--SPPSEEEEEEEEETTEEEEEEEETTS-B-SSTT-EEEETTEEEEEETTEEEE-GGGTTTT-SEEEEEEETTEEEEEEEEEETTEEEEEEE-SSSS-EEEEEEEEBTTS-EEEEEEEETTEEEEEEEEE-GGGS--